Protein AF-A0A059G337-F1 (afdb_monomer)

Secondary structure (DSSP, 8-state):
-EEEEESSHHHHHHHHHHHHHTSGGG--SSEEEEES-SS---HHHHHHHHHHHHHHHHTTPPPHHHHHHHH--HHHHHHHHHHIIIIIHHHHHHHHHHH-S-TTTTHHHHHHH-EE-TTS-EE-HHHHHHHHHHH-TT-SS-EEE--S----TT-TTSB---SS-HHHHSS-SSSS---EEEEEEEEETTTTEEEEEEEES---IIIIIHHHHHHHHHHHHHHHHHTT-TTSPPTT---

pLDDT: mean 80.83, std 18.37, range [27.61, 98.12]

Foldseek 3Di:
DDEFEDAELLVSLVVLQVVLVPDDVSDDPDYHYYYNHHADADPVNVVSLVVLQVVLVVVVFDGLQQLLCLQPVVVLCVVPNPCSLQPVVLVVLVVVLVPDPDNLRSLNSCQQRWDADPVRDIGHLLVVLLVCCLVPVVDFFQFKAAADDDDDPVNPRRSYTASAHCVPQVPDPDDSGDQFHMWGWGQDPVQLAIDIDIGGPDDPSSRRSSSNSSSVNSSRLSSSVSSVRPDRDDPPDDD

Mean predicted aligned error: 8.04 Å

Solvent-accessible surface area (backbone atoms only — not comparable to full-atom values): 13490 Å² total; per-residue (Å²): 114,47,82,42,70,37,52,28,56,56,58,29,50,50,55,48,49,56,61,25,64,80,30,80,91,54,51,85,65,67,74,43,80,46,55,78,37,48,70,67,74,54,73,69,41,49,51,53,50,50,52,51,33,52,52,26,52,77,70,77,39,63,47,38,66,62,47,10,42,24,49,25,52,54,73,35,30,73,73,49,40,70,53,14,53,77,45,52,45,53,58,51,47,54,56,48,40,73,74,37,92,68,64,67,70,48,44,54,32,44,36,41,50,47,45,63,54,95,86,69,48,76,46,43,49,53,61,52,37,30,54,46,47,52,74,44,52,89,55,57,84,48,35,37,22,35,53,64,80,83,90,55,94,84,50,84,77,50,37,64,31,31,50,42,50,70,91,80,56,70,77,67,92,74,76,94,66,66,34,54,42,32,44,33,43,28,50,39,77,92,71,40,39,66,45,78,49,74,44,60,85,58,73,60,60,87,71,42,39,62,16,44,51,51,8,50,18,52,41,49,51,49,48,24,58,74,32,65,34,68,84,65,88,62,96,82,73,77,135

Radius of gyration: 17.97 Å; Cα contacts (8 Å, |Δi|>4): 348; chains: 1; bounding box: 50×47×45 Å

Organism: NCBI:txid1280953

Sequence (239 aa):
MKLIEGRTIPEVWVRAARYLQDRKGHEDYDLILHIANPVELSSEDSEVIDLVDGFLNTHGGGRIHTVAETIFPISDYVRNGRDGVFRIYPERMDRIHACRKDKRWGCYAMRMLRQTDLEGKTFNPLEKIIKKMSAARRYKACYELVPGRPFLDEVANTAEVATYDPATDRKPYYGNLPCLSLASFKYDNTKSQVRLNATYRSHYYMQRTLGNLIGLGRLLYFVAREAGADGLPHRGDPP

Structure (mmCIF, N/CA/C/O backbone):
data_AF-A0A059G337-F1
#
_entry.id   AF-A0A059G337-F1
#
loop_
_atom_site.group_PDB
_atom_site.id
_atom_site.type_symbol
_atom_site.label_atom_id
_atom_site.label_alt_id
_atom_site.label_comp_id
_atom_site.label_asym_id
_atom_site.label_entity_id
_atom_site.label_seq_id
_atom_site.pdbx_PDB_ins_code
_atom_site.Cartn_x
_atom_site.Cartn_y
_atom_site.Cartn_z
_atom_site.occupancy
_atom_site.B_iso_or_equiv
_atom_site.auth_seq_id
_atom_site.auth_comp_id
_atom_site.auth_asym_id
_atom_site.auth_atom_id
_atom_site.pdbx_PDB_model_num
ATOM 1 N N . MET A 1 1 ? 1.470 -1.515 21.974 1.00 84.88 1 MET A N 1
ATOM 2 C CA . MET A 1 1 ? 1.437 -2.256 20.697 1.00 84.88 1 MET A CA 1
ATOM 3 C C . MET A 1 1 ? 0.246 -3.203 20.682 1.00 84.88 1 MET A C 1
ATOM 5 O O . MET A 1 1 ? 0.208 -4.147 21.467 1.00 84.88 1 MET A O 1
ATOM 9 N N . LYS A 1 2 ? -0.746 -2.926 19.833 1.00 95.31 2 LYS A N 1
ATOM 10 C CA . LYS A 1 2 ? -1.965 -3.736 19.689 1.00 95.31 2 LYS A CA 1
ATOM 11 C C . LYS A 1 2 ? -1.953 -4.415 18.322 1.00 95.31 2 LYS A C 1
ATOM 13 O O . LYS A 1 2 ? -1.762 -3.747 17.313 1.00 95.31 2 LYS A O 1
ATOM 18 N N . LEU A 1 3 ? -2.187 -5.725 18.298 1.00 97.44 3 LEU A N 1
ATOM 19 C CA . LEU A 1 3 ? -2.420 -6.486 17.072 1.00 97.44 3 LEU A CA 1
ATOM 20 C C . LEU A 1 3 ? -3.928 -6.608 16.822 1.00 97.44 3 LEU A C 1
ATOM 22 O O . LEU A 1 3 ? -4.686 -6.962 17.732 1.00 97.44 3 LEU A O 1
ATOM 26 N N . ILE A 1 4 ? -4.354 -6.289 15.601 1.00 98.12 4 ILE A N 1
ATOM 27 C CA . ILE A 1 4 ? -5.724 -6.460 15.119 1.00 98.12 4 ILE A CA 1
ATOM 28 C C . ILE A 1 4 ? -5.666 -7.262 13.829 1.00 98.12 4 ILE A C 1
ATOM 30 O O . ILE A 1 4 ? -5.060 -6.845 12.844 1.00 98.12 4 ILE A O 1
ATOM 34 N N . GLU A 1 5 ? -6.294 -8.430 13.865 1.00 98.12 5 GLU A N 1
ATOM 35 C CA . GLU A 1 5 ? -6.243 -9.407 12.784 1.00 98.12 5 GLU A CA 1
ATOM 36 C C . GLU A 1 5 ? -7.632 -9.646 12.208 1.00 98.12 5 GLU A C 1
ATOM 38 O O . GLU A 1 5 ? -8.647 -9.483 12.895 1.00 98.12 5 GLU A O 1
ATOM 43 N N . GLY A 1 6 ? -7.673 -10.055 10.949 1.00 97.12 6 GLY A N 1
ATOM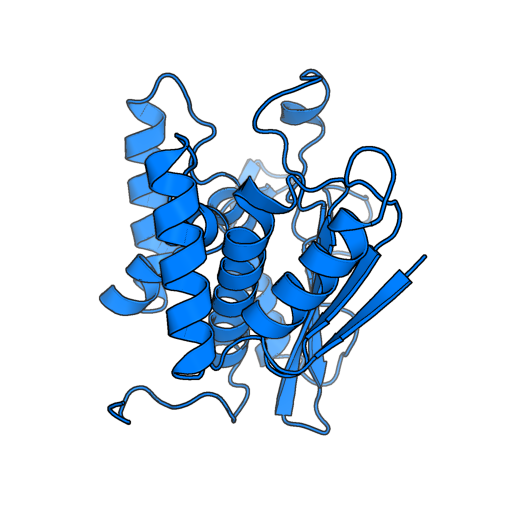 44 C CA . GLY A 1 6 ? -8.897 -10.395 10.239 1.00 97.12 6 GLY A CA 1
ATOM 45 C C . GLY A 1 6 ? -8.594 -10.877 8.830 1.00 97.12 6 GLY A C 1
ATOM 46 O O . GLY A 1 6 ? -7.436 -10.964 8.406 1.00 97.12 6 GLY A O 1
ATOM 47 N N . ARG A 1 7 ? -9.648 -11.227 8.103 1.00 96.62 7 ARG A N 1
ATOM 48 C CA . ARG A 1 7 ? -9.548 -11.736 6.744 1.00 96.62 7 ARG A CA 1
ATOM 49 C C . ARG A 1 7 ? -9.418 -10.594 5.750 1.00 96.62 7 ARG A C 1
ATOM 51 O O . ARG A 1 7 ? -8.452 -10.601 4.998 1.00 96.62 7 ARG A O 1
ATOM 58 N N . THR A 1 8 ? -10.332 -9.630 5.761 1.00 97.88 8 THR A N 1
ATOM 59 C CA . THR A 1 8 ? -10.434 -8.605 4.706 1.00 97.88 8 THR A CA 1
ATOM 60 C C . THR A 1 8 ? -10.012 -7.225 5.203 1.00 97.88 8 THR A C 1
ATOM 62 O O . THR A 1 8 ? -9.905 -6.972 6.409 1.00 97.88 8 THR A O 1
ATOM 65 N N . ILE A 1 9 ? -9.730 -6.309 4.269 1.00 98.06 9 ILE A N 1
ATOM 66 C CA . ILE A 1 9 ? -9.374 -4.926 4.616 1.00 98.06 9 ILE A CA 1
ATOM 67 C C . ILE A 1 9 ? -10.497 -4.248 5.421 1.00 98.06 9 ILE A C 1
ATOM 69 O O . ILE A 1 9 ? -10.177 -3.703 6.482 1.00 98.06 9 ILE A O 1
ATOM 73 N N . PRO A 1 10 ? -11.775 -4.257 4.984 1.00 98.06 10 PRO A N 1
ATOM 74 C CA . PRO A 1 10 ? -12.835 -3.582 5.730 1.00 98.06 10 PRO A CA 1
ATOM 75 C C . PRO A 1 10 ? -13.070 -4.201 7.108 1.00 98.06 10 PRO A C 1
ATOM 77 O O . PRO A 1 10 ? -13.191 -3.457 8.079 1.00 98.06 10 PRO A O 1
ATOM 80 N N . GLU A 1 11 ? -13.029 -5.531 7.239 1.00 97.62 11 GLU A N 1
ATOM 81 C CA . GLU A 1 11 ? -13.148 -6.217 8.533 1.00 97.62 11 GLU A CA 1
ATOM 82 C C . GLU A 1 11 ? -12.091 -5.731 9.536 1.00 97.62 11 GLU A C 1
ATOM 84 O O . GLU A 1 11 ? -12.417 -5.297 10.648 1.00 97.62 11 GLU A O 1
ATOM 89 N N . VAL A 1 12 ? -10.813 -5.786 9.147 1.00 98.12 12 VAL A N 1
ATOM 90 C CA . VAL A 1 12 ? -9.702 -5.353 10.005 1.00 98.12 12 VAL A CA 1
ATOM 91 C C . VAL A 1 12 ? -9.807 -3.864 10.300 1.00 98.12 12 VAL A C 1
ATOM 93 O O . VAL A 1 12 ? -9.619 -3.451 11.448 1.00 98.12 12 VAL A O 1
ATOM 96 N N . TRP A 1 13 ? -10.164 -3.060 9.296 1.00 97.94 13 TRP A N 1
ATOM 97 C CA . TRP A 1 13 ? -10.311 -1.623 9.464 1.00 97.94 13 TRP A CA 1
ATOM 98 C C . TRP A 1 13 ? -11.418 -1.272 10.467 1.00 97.94 13 TRP A C 1
ATOM 100 O O . TRP A 1 13 ? -11.175 -0.443 11.344 1.00 97.94 13 TRP A O 1
ATOM 110 N N . VAL A 1 14 ? -12.581 -1.936 10.404 1.00 97.81 14 VAL A N 1
ATOM 111 C CA . VAL A 1 14 ? -13.705 -1.748 11.341 1.00 97.81 14 VAL A CA 1
ATOM 112 C C . VAL A 1 14 ? -13.318 -2.174 12.755 1.00 97.81 14 VAL A C 1
ATOM 114 O O . VAL A 1 14 ? -13.605 -1.455 13.714 1.00 97.81 14 VAL A O 1
ATOM 117 N N . ARG A 1 15 ? -12.640 -3.317 12.916 1.00 97.94 15 ARG A N 1
ATOM 118 C CA . ARG A 1 15 ? -12.157 -3.775 14.233 1.00 97.94 15 ARG A CA 1
ATOM 119 C C . ARG A 1 15 ? -11.217 -2.759 14.869 1.00 97.94 15 ARG A C 1
ATOM 121 O O . ARG A 1 15 ? -11.337 -2.463 16.056 1.00 97.94 15 ARG A O 1
ATOM 128 N N . ALA A 1 16 ? -10.315 -2.200 14.075 1.00 97.38 16 ALA A N 1
ATOM 129 C CA . ALA A 1 16 ? -9.393 -1.172 14.525 1.00 97.38 16 ALA A CA 1
ATOM 130 C C . ALA A 1 16 ? -10.073 0.189 14.753 1.00 97.38 16 ALA A C 1
ATOM 132 O O . ALA A 1 16 ? -9.745 0.853 15.732 1.00 97.38 16 ALA A O 1
ATOM 133 N N . ALA A 1 17 ? -11.085 0.562 13.963 1.00 96.75 17 ALA A N 1
ATOM 134 C CA . ALA A 1 17 ? -11.903 1.749 14.226 1.00 96.75 17 ALA A CA 1
ATOM 135 C C . ALA A 1 17 ? -12.612 1.652 15.586 1.00 96.75 17 ALA A C 1
ATOM 137 O O . ALA A 1 17 ? -12.531 2.581 16.384 1.00 96.75 17 ALA A O 1
ATOM 138 N N . ARG A 1 18 ? -13.239 0.505 15.886 1.00 96.88 18 ARG A N 1
ATOM 139 C CA . ARG A 1 18 ? -13.877 0.243 17.189 1.00 96.88 18 ARG A CA 1
ATOM 140 C C . ARG A 1 18 ? -12.866 0.277 18.331 1.00 96.88 18 ARG A C 1
ATOM 142 O O . ARG A 1 18 ? -13.106 0.916 19.343 1.00 96.88 18 ARG A O 1
ATOM 149 N N . TYR A 1 19 ? -11.706 -0.352 18.144 1.00 97.00 19 TYR A N 1
ATOM 150 C CA . TYR A 1 19 ? -10.634 -0.314 19.136 1.00 97.00 19 TYR A CA 1
ATOM 151 C C . TYR A 1 19 ? -10.186 1.116 19.474 1.00 97.00 19 TYR A C 1
ATOM 153 O O . TYR A 1 19 ? -9.961 1.418 20.645 1.00 97.00 19 TYR A O 1
ATOM 161 N N . LEU A 1 20 ? -10.045 1.974 18.458 1.00 96.12 20 LEU A N 1
ATOM 162 C CA . LEU A 1 20 ? -9.651 3.374 18.620 1.00 96.12 20 LEU A CA 1
ATOM 163 C C . LEU A 1 20 ? -10.780 4.230 19.199 1.00 96.12 20 LEU A C 1
ATOM 165 O O . LEU A 1 20 ? -10.500 5.157 19.950 1.00 96.12 20 LEU A O 1
ATOM 169 N N . GLN A 1 21 ? -12.045 3.919 18.902 1.00 95.56 21 GLN A N 1
ATOM 170 C CA . GLN A 1 21 ? -13.204 4.638 19.439 1.00 95.56 21 GLN A CA 1
ATOM 171 C C . GLN A 1 21 ? -13.179 4.705 20.973 1.00 95.56 21 GLN A C 1
ATOM 173 O O . GLN A 1 21 ? -13.469 5.760 21.532 1.00 95.56 21 GLN A O 1
ATOM 178 N N . ASP A 1 22 ? -12.745 3.624 21.624 1.00 94.25 22 ASP A N 1
ATOM 179 C CA . ASP A 1 22 ? -12.671 3.505 23.085 1.00 94.25 22 ASP A CA 1
ATOM 180 C C . ASP A 1 22 ? -11.417 4.160 23.702 1.00 94.25 22 ASP A C 1
ATOM 182 O O . ASP A 1 22 ? -11.221 4.126 24.921 1.00 94.25 22 ASP A O 1
ATOM 186 N N . ARG A 1 23 ? -10.524 4.739 22.886 1.00 94.94 23 ARG A N 1
ATOM 187 C CA . ARG A 1 23 ? -9.293 5.397 23.349 1.00 94.94 23 ARG A CA 1
ATOM 188 C C . ARG A 1 23 ? -9.502 6.893 23.512 1.00 94.94 23 ARG A C 1
ATOM 190 O O . ARG A 1 23 ? -10.211 7.543 22.743 1.00 94.94 23 ARG A O 1
ATOM 197 N N . LYS A 1 24 ? -8.816 7.470 24.501 1.00 94.00 24 LYS A N 1
ATOM 198 C CA . LYS A 1 24 ? -8.769 8.923 24.684 1.00 94.00 24 LYS A CA 1
ATOM 199 C C . LYS A 1 24 ? -8.232 9.569 23.403 1.00 94.00 24 LYS A C 1
ATOM 201 O O . LYS A 1 24 ? -7.174 9.183 22.928 1.00 94.00 24 LYS A O 1
ATOM 206 N N . GLY A 1 25 ? -8.970 10.534 22.856 1.00 92.19 25 GLY A N 1
ATOM 207 C CA . GLY A 1 25 ? -8.584 11.224 21.619 1.00 92.19 25 GLY A CA 1
ATOM 208 C C . GLY A 1 25 ? -8.743 10.396 20.339 1.00 92.19 25 GLY A C 1
ATOM 209 O O . GLY A 1 25 ? -8.379 10.879 19.273 1.00 92.19 25 GLY A O 1
ATOM 210 N N . HIS A 1 26 ? -9.308 9.187 20.422 1.00 94.06 26 HIS A N 1
ATOM 211 C CA . HIS A 1 26 ? -9.443 8.252 19.302 1.00 94.06 26 HIS A CA 1
ATOM 212 C C . HIS A 1 26 ? -8.110 7.872 18.635 1.00 94.06 26 HIS A C 1
ATOM 214 O O . HIS A 1 26 ? -8.051 7.615 17.430 1.00 94.06 26 HIS A O 1
ATOM 220 N N . GLU A 1 27 ? -7.037 7.838 19.426 1.00 93.94 27 GLU A N 1
ATOM 221 C CA . GLU A 1 27 ? -5.675 7.578 18.970 1.00 93.94 27 GLU A CA 1
ATOM 222 C C . GLU A 1 27 ? -4.985 6.493 19.802 1.00 93.94 27 GLU A C 1
ATOM 224 O O . GLU A 1 27 ? -5.323 6.246 20.962 1.00 93.94 27 GLU A O 1
ATOM 229 N N . ASP A 1 28 ? -4.016 5.829 19.176 1.00 94.75 28 ASP A N 1
ATOM 230 C CA . ASP A 1 28 ? -3.089 4.904 19.818 1.00 94.75 28 ASP A CA 1
ATOM 231 C C . ASP A 1 28 ? -1.797 4.817 18.988 1.00 94.75 28 ASP A C 1
ATOM 233 O O . ASP A 1 28 ? -1.765 5.212 17.817 1.00 94.75 28 ASP A O 1
ATOM 237 N N . TYR A 1 29 ? -0.740 4.279 19.588 1.00 92.88 29 TYR A N 1
ATOM 238 C CA . TYR A 1 29 ? 0.580 4.130 18.985 1.00 92.88 29 TYR A CA 1
ATOM 239 C C . TYR A 1 29 ? 0.899 2.657 18.707 1.00 92.88 29 TYR A C 1
ATOM 241 O O . TYR A 1 29 ? 0.442 1.747 19.405 1.00 92.88 29 TYR A O 1
ATOM 249 N N . ASP A 1 30 ? 1.709 2.418 17.674 1.00 91.38 30 ASP A N 1
ATOM 250 C CA . ASP A 1 30 ? 2.199 1.085 17.301 1.00 91.38 30 ASP A CA 1
ATOM 251 C C . ASP A 1 30 ? 1.067 0.061 17.089 1.00 91.38 30 ASP A C 1
ATOM 253 O O . ASP A 1 30 ? 1.074 -1.054 17.628 1.00 91.38 30 ASP A O 1
ATOM 257 N N . LEU A 1 31 ? 0.048 0.462 16.323 1.00 94.88 31 LEU A N 1
ATOM 258 C CA . LEU A 1 31 ? -1.049 -0.410 15.913 1.00 94.88 31 LEU A CA 1
ATOM 259 C C . LEU A 1 31 ? -0.602 -1.301 14.747 1.00 94.88 31 LEU A C 1
ATOM 261 O O . LEU A 1 31 ? -0.202 -0.803 13.696 1.00 94.88 31 LEU A O 1
ATOM 265 N N . ILE A 1 32 ? -0.708 -2.619 14.917 1.00 96.88 32 ILE A N 1
ATOM 266 C CA . ILE A 1 32 ? -0.387 -3.607 13.885 1.00 96.88 32 ILE A CA 1
ATOM 267 C C . ILE A 1 32 ? -1.688 -4.163 13.318 1.00 96.88 32 ILE A C 1
ATOM 269 O O . ILE A 1 32 ? -2.506 -4.724 14.049 1.00 96.88 32 ILE A O 1
ATOM 273 N N . LEU A 1 33 ? -1.853 -4.034 12.002 1.00 97.88 33 LEU A N 1
ATOM 274 C CA . LEU A 1 33 ? -2.968 -4.607 11.256 1.00 97.88 33 LEU A CA 1
ATOM 275 C C . LEU A 1 33 ? -2.474 -5.821 10.468 1.00 97.88 33 LEU A 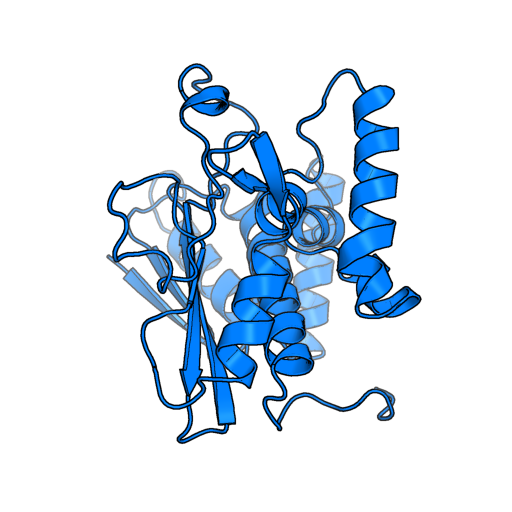C 1
ATOM 277 O O . LEU A 1 33 ? -1.576 -5.696 9.637 1.00 97.88 33 LEU A O 1
ATOM 281 N N . HIS A 1 34 ? -3.070 -6.984 10.712 1.00 97.94 34 HIS A N 1
ATOM 282 C CA . HIS A 1 34 ? -2.786 -8.201 9.958 1.00 97.94 34 HIS A CA 1
ATOM 283 C C . HIS A 1 34 ? -4.025 -8.611 9.158 1.00 97.94 34 HIS A C 1
ATOM 285 O O . HIS A 1 34 ? -5.066 -8.941 9.722 1.00 97.94 34 HIS A O 1
ATOM 291 N N . ILE A 1 35 ? -3.908 -8.556 7.832 1.00 98.00 35 ILE A N 1
ATOM 292 C CA . ILE A 1 35 ? -5.002 -8.830 6.896 1.00 98.00 35 ILE A CA 1
ATOM 293 C C . ILE A 1 35 ? -4.627 -10.068 6.088 1.00 98.00 35 ILE A C 1
ATOM 295 O O . ILE A 1 35 ? -3.661 -10.039 5.323 1.00 98.00 35 ILE A O 1
ATOM 299 N N . ALA A 1 36 ? -5.374 -11.157 6.261 1.00 95.94 36 ALA A N 1
ATOM 300 C CA . ALA A 1 36 ? -5.042 -12.434 5.631 1.00 95.94 36 ALA A CA 1
ATOM 301 C C . ALA A 1 36 ? -5.307 -12.449 4.115 1.00 95.94 36 ALA A C 1
ATOM 303 O O . ALA A 1 36 ? -4.585 -13.110 3.371 1.00 95.94 36 ALA A O 1
ATOM 304 N N . ASN A 1 37 ? -6.329 -11.721 3.662 1.00 94.62 37 ASN A N 1
ATOM 305 C CA . ASN A 1 37 ? -6.765 -11.624 2.276 1.00 94.62 37 ASN A CA 1
ATOM 306 C C . ASN A 1 37 ? -7.084 -10.159 1.919 1.00 94.62 37 ASN A C 1
ATOM 308 O O . ASN A 1 37 ? -8.227 -9.715 2.005 1.00 94.62 37 ASN A O 1
ATOM 312 N N . PRO A 1 38 ? -6.058 -9.371 1.561 1.00 93.56 38 PRO A N 1
ATOM 313 C CA . PRO A 1 38 ? -6.196 -7.935 1.336 1.00 93.56 38 PRO A CA 1
ATOM 314 C C . PRO A 1 38 ? -6.671 -7.566 -0.081 1.00 93.56 38 PRO A C 1
ATOM 316 O O . PRO A 1 38 ? -6.597 -6.396 -0.452 1.00 93.56 38 PRO A O 1
ATOM 319 N N . VAL A 1 39 ? -7.077 -8.536 -0.904 1.00 92.62 39 VAL A N 1
ATOM 320 C CA . VAL A 1 39 ? -7.439 -8.308 -2.315 1.00 92.62 39 VAL A CA 1
ATOM 321 C C . VAL A 1 39 ? -8.908 -8.615 -2.572 1.00 92.62 39 VAL A C 1
ATOM 323 O O . VAL A 1 39 ? -9.571 -7.841 -3.258 1.00 92.62 39 VAL A O 1
ATOM 326 N N . GLU A 1 40 ? -9.408 -9.729 -2.043 1.00 89.69 40 GLU A N 1
ATOM 327 C CA . GLU A 1 40 ? -10.814 -10.102 -2.191 1.00 89.69 40 GLU A CA 1
ATOM 328 C C . GLU A 1 40 ? -11.704 -9.236 -1.293 1.00 89.69 40 GLU A C 1
ATOM 330 O O . GLU A 1 40 ? -11.324 -8.880 -0.175 1.00 89.69 40 GLU A O 1
ATOM 335 N N . LEU A 1 41 ? -12.895 -8.915 -1.797 1.00 89.81 41 LEU A N 1
ATOM 336 C CA . LEU A 1 41 ? -13.933 -8.176 -1.085 1.00 89.81 41 LEU A CA 1
ATOM 337 C C . LEU A 1 41 ? -15.243 -8.953 -1.203 1.00 89.81 41 LEU A C 1
ATOM 339 O O . LEU A 1 41 ? -15.618 -9.352 -2.307 1.00 89.81 41 LEU A O 1
ATOM 343 N N . SER A 1 42 ? -15.927 -9.164 -0.082 1.00 92.38 42 SER A N 1
ATOM 344 C CA . SER A 1 42 ? -17.286 -9.709 -0.074 1.00 92.38 42 SER A CA 1
ATOM 345 C C . SER A 1 42 ? -18.354 -8.638 -0.358 1.00 92.38 42 SER A C 1
ATOM 347 O O . SER A 1 42 ? -18.064 -7.442 -0.496 1.00 92.38 42 SER A O 1
ATOM 349 N N . SER A 1 43 ? -19.618 -9.061 -0.429 1.00 93.12 43 SER A N 1
ATOM 350 C CA . SER A 1 43 ? -20.777 -8.159 -0.443 1.00 93.12 43 SER A CA 1
ATOM 351 C C . SER A 1 43 ? -20.798 -7.258 0.792 1.00 93.12 43 SER A C 1
ATOM 353 O O . SER A 1 43 ? -20.929 -6.044 0.669 1.00 93.12 43 SER A O 1
ATOM 355 N N . GLU A 1 44 ? -20.567 -7.831 1.973 1.00 94.00 44 GLU A N 1
ATOM 356 C CA . GLU A 1 44 ? -20.553 -7.103 3.246 1.00 94.00 44 GLU A CA 1
ATOM 357 C C . GLU A 1 44 ? -19.390 -6.103 3.304 1.00 94.00 44 GLU A C 1
ATOM 359 O O . GLU A 1 44 ? -19.539 -4.986 3.799 1.00 94.00 44 GLU A O 1
ATOM 364 N N . ASP A 1 45 ? -18.226 -6.470 2.762 1.00 96.12 45 ASP A N 1
ATOM 365 C CA . ASP A 1 45 ? -17.090 -5.554 2.631 1.00 96.12 45 ASP A CA 1
ATOM 366 C C . ASP A 1 45 ? -17.434 -4.345 1.753 1.00 96.12 45 ASP A C 1
ATOM 368 O O . ASP A 1 45 ? -17.039 -3.217 2.061 1.00 96.12 45 ASP A O 1
ATOM 372 N N . SER A 1 46 ? -18.171 -4.580 0.667 1.00 95.56 46 SER A N 1
ATOM 373 C CA . SER A 1 46 ? -18.600 -3.533 -0.262 1.00 95.56 46 SER A CA 1
ATOM 374 C C . SER A 1 46 ? -19.578 -2.571 0.412 1.00 95.56 46 SER A C 1
ATOM 376 O O . SER A 1 46 ? -19.391 -1.360 0.328 1.00 95.56 46 SER A O 1
ATOM 378 N N . GLU A 1 47 ? -20.532 -3.090 1.189 1.00 96.88 47 GLU A N 1
ATOM 379 C CA . GLU A 1 47 ? -21.450 -2.275 1.994 1.00 96.88 47 GLU A CA 1
ATOM 380 C C . GLU A 1 47 ? -20.710 -1.400 3.017 1.00 96.88 47 GLU A C 1
ATOM 382 O O . GLU A 1 47 ? -21.023 -0.217 3.174 1.00 96.88 47 GLU A O 1
ATOM 387 N N . VAL A 1 48 ? -19.690 -1.945 3.692 1.00 97.00 48 VAL A N 1
ATOM 388 C CA . VAL A 1 48 ? -18.854 -1.169 4.622 1.00 97.00 48 VAL A CA 1
ATOM 389 C C . VAL A 1 48 ? -18.114 -0.052 3.888 1.00 97.00 48 VAL A C 1
ATOM 391 O O . VAL A 1 48 ? -18.058 1.077 4.381 1.00 97.00 48 VAL A O 1
ATOM 394 N N . ILE A 1 49 ? -17.540 -0.345 2.720 1.00 96.88 49 ILE A N 1
ATOM 395 C CA . ILE A 1 49 ? -16.830 0.650 1.910 1.00 96.88 49 ILE A CA 1
ATOM 396 C C . ILE A 1 49 ? -17.783 1.769 1.487 1.00 96.88 49 ILE A C 1
ATOM 398 O O . ILE A 1 49 ? -17.441 2.937 1.669 1.00 96.88 49 ILE A O 1
ATOM 402 N N . ASP A 1 50 ? -18.972 1.436 0.990 1.00 97.00 50 ASP A N 1
ATOM 403 C CA . ASP A 1 50 ? -19.962 2.415 0.535 1.00 97.00 50 ASP A CA 1
ATOM 404 C C . ASP A 1 50 ? -20.480 3.284 1.685 1.00 97.00 50 ASP A C 1
ATOM 406 O O . ASP A 1 50 ? -20.587 4.507 1.545 1.00 97.00 50 ASP A O 1
ATOM 410 N N . LEU A 1 51 ? -20.725 2.685 2.855 1.00 97.25 51 LEU A N 1
ATOM 411 C CA . LEU A 1 51 ? -21.117 3.413 4.061 1.00 97.25 51 LEU A CA 1
ATOM 412 C C . LEU A 1 51 ? -20.049 4.439 4.464 1.00 97.25 51 LEU A C 1
ATOM 414 O O . LEU A 1 51 ? -20.362 5.604 4.727 1.00 97.25 51 LEU A O 1
ATOM 418 N N . VAL A 1 52 ? -18.781 4.020 4.507 1.00 96.69 52 VAL A N 1
ATOM 419 C CA . VAL A 1 52 ? -17.673 4.902 4.896 1.00 96.69 52 VAL A CA 1
ATOM 420 C C . VAL A 1 52 ? -17.416 5.961 3.822 1.00 96.69 52 VAL A C 1
ATOM 422 O O . VAL A 1 52 ? -17.192 7.120 4.167 1.00 96.69 52 VAL A O 1
ATOM 425 N N . ASP A 1 53 ? -17.486 5.619 2.534 1.00 96.44 53 ASP A N 1
ATOM 426 C CA . ASP A 1 53 ? -17.328 6.582 1.437 1.00 96.44 53 ASP A CA 1
ATOM 427 C C . ASP A 1 53 ? -18.435 7.644 1.458 1.00 96.44 53 ASP A C 1
ATOM 429 O O . ASP A 1 53 ? -18.154 8.840 1.339 1.00 96.44 53 ASP A O 1
ATOM 433 N N . GLY A 1 54 ? -19.683 7.223 1.693 1.00 96.38 54 GLY A N 1
ATOM 434 C CA . GLY A 1 54 ? -20.829 8.108 1.877 1.00 96.38 54 GLY A CA 1
ATOM 435 C C . GLY A 1 54 ? -20.647 9.048 3.070 1.00 96.38 54 GLY A C 1
ATOM 436 O O . GLY A 1 54 ? -20.828 10.260 2.928 1.00 96.38 54 GLY A O 1
ATOM 437 N N . PHE A 1 55 ? -20.219 8.516 4.219 1.00 96.00 55 PHE A N 1
ATOM 438 C CA . PHE A 1 55 ? -19.896 9.310 5.406 1.00 96.00 55 PHE A CA 1
ATOM 439 C C . PHE A 1 55 ? -18.787 10.334 5.132 1.00 96.00 55 PHE A C 1
ATOM 441 O O . PHE A 1 55 ? -18.935 11.512 5.454 1.00 96.00 55 PHE A O 1
ATOM 448 N N . LEU A 1 56 ? -17.684 9.925 4.500 1.00 94.88 56 LEU A N 1
ATOM 449 C CA . LEU A 1 56 ? -16.591 10.839 4.173 1.00 94.88 56 LEU A CA 1
ATOM 450 C C . LEU A 1 56 ? -17.063 11.939 3.222 1.00 94.88 56 LEU A C 1
ATOM 452 O O . LEU A 1 56 ? -16.768 13.108 3.454 1.00 94.88 56 LEU A O 1
ATOM 456 N N . ASN A 1 57 ? -17.843 11.592 2.198 1.00 92.44 57 ASN A N 1
ATOM 457 C CA . ASN A 1 57 ? -18.348 12.554 1.228 1.00 92.44 57 ASN A CA 1
ATOM 458 C C . ASN A 1 57 ? -19.262 13.617 1.864 1.00 92.44 57 ASN A C 1
ATOM 460 O O . ASN A 1 57 ? -19.163 14.789 1.507 1.00 92.44 57 ASN A O 1
ATOM 464 N N . THR A 1 58 ? -20.120 13.244 2.819 1.00 94.44 58 THR A N 1
ATOM 465 C CA . THR A 1 58 ? -20.999 14.204 3.516 1.00 94.44 58 THR A CA 1
ATOM 466 C C . THR A 1 58 ? -20.255 15.098 4.511 1.00 94.44 58 THR A C 1
ATOM 468 O O . THR A 1 58 ? -20.729 16.190 4.810 1.00 94.44 58 THR A O 1
ATOM 471 N N . HIS A 1 59 ? -19.067 14.690 4.966 1.00 92.62 59 HIS A N 1
ATOM 472 C CA . HIS A 1 59 ? -18.254 15.423 5.945 1.00 92.62 59 HIS A CA 1
ATOM 473 C C . HIS A 1 59 ? -17.016 16.102 5.325 1.00 92.62 59 HIS A C 1
ATOM 475 O O . HIS A 1 59 ? -16.064 16.435 6.032 1.00 92.62 59 HIS A O 1
ATOM 481 N N . GLY A 1 60 ? -16.996 16.302 4.000 1.00 87.44 60 GLY A N 1
ATOM 482 C CA . GLY A 1 60 ? -15.899 16.984 3.294 1.00 87.44 60 GLY A CA 1
ATOM 483 C C . GLY A 1 60 ? -14.600 16.172 3.185 1.00 87.44 60 GLY A C 1
ATOM 484 O O . GLY A 1 60 ? -13.548 16.713 2.839 1.00 87.44 60 GLY A O 1
ATOM 485 N N . GLY A 1 61 ? -14.655 14.875 3.482 1.00 85.69 61 GLY A N 1
ATOM 486 C CA . GLY A 1 61 ? -13.581 13.917 3.263 1.00 85.69 61 GLY A CA 1
ATOM 487 C C . GLY A 1 61 ? -13.410 13.549 1.786 1.00 85.69 61 GLY A C 1
ATOM 488 O O . GLY A 1 61 ? -14.293 13.733 0.950 1.00 85.69 61 GLY A O 1
ATOM 489 N N . GLY A 1 62 ? -12.236 13.010 1.451 1.00 86.12 62 GLY A N 1
ATOM 490 C CA . GLY A 1 62 ? -11.972 12.481 0.115 1.00 86.12 62 GLY A CA 1
ATOM 491 C C . GLY A 1 62 ? -12.602 11.103 -0.080 1.00 86.12 62 GLY A C 1
ATOM 492 O O . GLY A 1 62 ? -12.621 10.299 0.848 1.00 86.12 62 GLY A O 1
ATOM 493 N N . ARG A 1 63 ? -13.043 10.814 -1.309 1.00 93.00 63 ARG A N 1
ATOM 494 C CA . ARG A 1 63 ? -13.522 9.480 -1.700 1.00 93.00 63 ARG A CA 1
ATOM 495 C C . ARG A 1 63 ? -12.450 8.420 -1.443 1.00 93.00 63 ARG A C 1
ATOM 497 O O . ARG A 1 63 ? -11.280 8.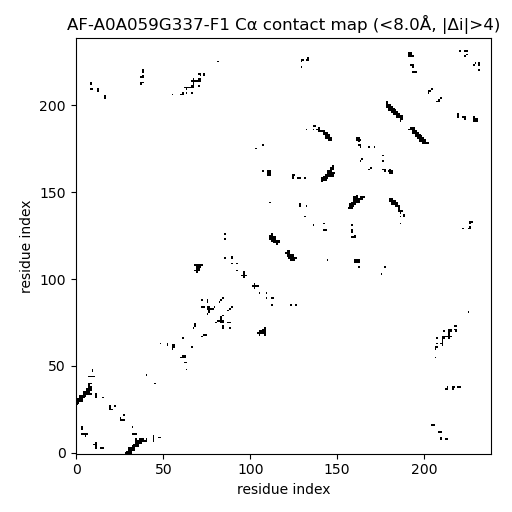631 -1.784 1.00 93.00 63 ARG A O 1
ATOM 504 N N . ILE A 1 64 ? -12.851 7.263 -0.924 1.00 95.50 64 ILE A N 1
ATOM 505 C CA . ILE A 1 64 ? -11.986 6.107 -0.656 1.00 95.50 64 ILE A CA 1
ATOM 506 C C . ILE A 1 64 ? -11.229 5.717 -1.923 1.00 95.50 64 ILE A C 1
ATOM 508 O O . ILE A 1 64 ? -10.010 5.537 -1.890 1.00 95.50 64 ILE A O 1
ATOM 512 N N . HIS A 1 65 ? -11.934 5.658 -3.058 1.00 94.44 65 HIS A N 1
ATOM 513 C CA . HIS A 1 65 ? -11.329 5.349 -4.350 1.00 94.44 65 HIS A CA 1
ATOM 514 C C . HIS A 1 65 ? -10.220 6.346 -4.719 1.00 94.44 65 HIS A C 1
ATOM 516 O O . HIS A 1 65 ? -9.135 5.928 -5.115 1.00 94.44 65 HIS A O 1
ATOM 522 N N . THR A 1 66 ? -10.449 7.649 -4.526 1.00 91.38 66 THR A N 1
ATOM 523 C CA . THR A 1 66 ? -9.453 8.692 -4.809 1.00 91.38 66 THR A CA 1
ATOM 524 C C . THR A 1 66 ? -8.211 8.538 -3.938 1.00 91.38 66 THR A C 1
ATOM 526 O O . THR A 1 66 ? -7.101 8.703 -4.434 1.00 91.38 66 THR A O 1
ATOM 529 N N . VAL A 1 67 ? -8.373 8.207 -2.652 1.00 91.25 67 VAL A N 1
ATOM 530 C CA . VAL A 1 67 ? -7.238 7.946 -1.752 1.00 91.25 67 VAL A CA 1
ATOM 531 C C . VAL A 1 67 ? -6.465 6.707 -2.211 1.00 91.25 67 VAL A C 1
ATOM 533 O O . VAL A 1 67 ? -5.241 6.767 -2.328 1.00 91.25 67 VAL A O 1
ATOM 536 N N . ALA A 1 68 ? -7.162 5.621 -2.545 1.00 94.44 68 ALA A N 1
ATOM 537 C CA . ALA A 1 68 ? -6.548 4.387 -3.029 1.00 94.44 68 ALA A CA 1
ATOM 538 C C . ALA A 1 68 ? -5.757 4.586 -4.338 1.00 94.44 68 ALA A C 1
ATOM 540 O O . ALA A 1 68 ? -4.645 4.074 -4.457 1.00 94.44 68 ALA A O 1
ATOM 541 N N . GLU A 1 69 ? -6.278 5.382 -5.280 1.00 92.38 69 GLU A N 1
ATOM 542 C CA . GLU A 1 69 ? -5.593 5.758 -6.532 1.00 92.38 69 GLU A CA 1
ATOM 543 C C . GLU A 1 69 ? -4.295 6.545 -6.290 1.00 92.38 69 GLU A C 1
ATOM 545 O O . GLU A 1 69 ? -3.392 6.514 -7.124 1.00 92.38 69 GLU A O 1
ATOM 550 N N . THR A 1 70 ? -4.146 7.219 -5.139 1.00 87.25 70 THR A N 1
ATOM 551 C CA . THR A 1 70 ? -2.864 7.866 -4.810 1.00 87.25 70 THR A CA 1
ATOM 552 C C . THR A 1 70 ? -1.758 6.863 -4.497 1.00 87.25 70 THR A C 1
ATOM 554 O O . THR A 1 70 ? -0.600 7.166 -4.784 1.00 87.25 70 THR A O 1
ATOM 557 N N . ILE A 1 71 ? -2.104 5.701 -3.922 1.00 90.25 71 ILE A N 1
ATOM 558 C CA . ILE A 1 71 ? -1.172 4.608 -3.618 1.00 90.25 71 ILE A CA 1
ATOM 559 C C . ILE A 1 71 ? -0.874 3.821 -4.889 1.00 90.25 71 ILE A C 1
ATOM 561 O O . ILE A 1 71 ? 0.290 3.672 -5.251 1.00 90.25 71 ILE A O 1
ATOM 565 N N . PHE A 1 72 ? -1.912 3.342 -5.578 1.00 93.69 72 PHE A N 1
ATOM 566 C CA . PHE A 1 72 ? -1.744 2.560 -6.795 1.00 93.69 72 PHE A CA 1
ATOM 567 C C . PHE A 1 72 ? -2.822 2.879 -7.838 1.00 93.69 72 PHE A C 1
ATOM 569 O O . PHE A 1 72 ? -4.013 2.777 -7.521 1.00 93.69 72 PHE A O 1
ATOM 576 N N . PRO A 1 73 ? -2.427 3.200 -9.088 1.00 94.81 73 PRO A N 1
ATOM 577 C CA . PRO A 1 73 ? -3.347 3.635 -10.130 1.00 94.81 73 PRO A CA 1
ATOM 578 C C . PRO A 1 73 ? -4.051 2.449 -10.800 1.00 94.81 73 PRO A C 1
ATOM 580 O O . PRO A 1 73 ? -3.802 2.111 -11.963 1.00 94.81 73 PRO A O 1
ATOM 583 N N . ILE A 1 74 ? -4.924 1.769 -10.051 1.00 95.62 74 ILE A N 1
ATOM 584 C CA . ILE A 1 74 ? -5.604 0.561 -10.537 1.00 95.62 74 ILE A CA 1
ATOM 585 C C . ILE A 1 74 ? -6.454 0.855 -11.774 1.00 95.62 74 ILE A C 1
ATOM 587 O O . ILE A 1 74 ? -6.538 0.020 -12.669 1.00 95.62 74 ILE A O 1
ATOM 591 N N . SER A 1 75 ? -7.027 2.054 -11.873 1.00 95.44 75 SER A N 1
ATOM 592 C CA . SER A 1 75 ? -7.817 2.475 -13.028 1.00 95.44 75 SER A CA 1
ATOM 593 C C . SER A 1 75 ? -7.020 2.470 -14.336 1.00 95.44 75 SER A C 1
ATOM 595 O O . SER A 1 75 ? -7.556 2.142 -15.397 1.00 95.44 75 SER A O 1
ATOM 597 N N . ASP A 1 76 ? -5.735 2.822 -14.283 1.00 96.38 76 ASP A N 1
ATOM 598 C CA . ASP A 1 76 ? -4.847 2.763 -15.444 1.00 96.38 76 ASP A CA 1
ATOM 599 C C . ASP A 1 76 ? -4.453 1.328 -15.774 1.00 96.38 76 ASP A C 1
ATOM 601 O O . ASP A 1 76 ? -4.447 0.951 -16.949 1.00 96.38 76 ASP A O 1
ATOM 605 N N . TYR A 1 77 ? -4.206 0.513 -14.746 1.00 96.62 77 TYR A N 1
ATOM 606 C CA . TYR A 1 77 ? -3.926 -0.910 -14.916 1.00 96.62 77 TYR A CA 1
ATOM 607 C C . TYR A 1 77 ? -5.105 -1.666 -15.541 1.00 96.62 77 TYR A C 1
ATOM 609 O O . TYR A 1 77 ? -4.936 -2.459 -16.465 1.00 96.62 77 TYR A O 1
ATOM 617 N N . VAL A 1 78 ? -6.330 -1.405 -15.083 1.00 95.38 78 VAL A N 1
ATOM 618 C CA . VAL A 1 78 ? -7.537 -2.036 -15.629 1.00 95.38 78 VAL A CA 1
ATOM 619 C C . VAL A 1 78 ? -7.733 -1.654 -17.095 1.00 95.38 78 VAL A C 1
ATOM 621 O O . VAL A 1 78 ? -8.044 -2.516 -17.914 1.00 95.38 78 VAL A O 1
ATOM 624 N N . ARG A 1 79 ? -7.481 -0.400 -17.474 1.00 95.94 79 ARG A N 1
ATOM 625 C CA . ARG A 1 79 ? -7.664 0.030 -18.866 1.00 95.94 79 ARG A CA 1
ATOM 626 C C . ARG A 1 79 ? -6.577 -0.473 -19.810 1.00 95.94 79 ARG A C 1
ATOM 628 O O . ARG A 1 79 ? -6.895 -0.928 -20.899 1.00 95.94 79 ARG A O 1
ATOM 635 N N . ASN A 1 80 ? -5.313 -0.403 -19.400 1.00 96.31 80 ASN A N 1
ATOM 636 C CA . ASN A 1 80 ? -4.180 -0.551 -20.321 1.00 96.31 80 ASN A CA 1
ATOM 637 C C . ASN A 1 80 ? -3.130 -1.573 -19.851 1.00 96.31 80 ASN A C 1
ATOM 639 O O . ASN A 1 80 ? -2.021 -1.614 -20.379 1.00 96.31 80 ASN A O 1
ATOM 643 N N . GLY A 1 81 ? -3.440 -2.375 -18.830 1.00 95.75 81 GLY A N 1
ATOM 644 C CA . GLY A 1 81 ? -2.506 -3.337 -18.253 1.00 95.75 81 GLY A CA 1
ATOM 645 C C . GLY A 1 81 ? -1.246 -2.665 -17.707 1.00 95.75 81 GLY A C 1
ATOM 646 O O . GLY A 1 81 ? -1.280 -1.532 -17.215 1.00 95.75 81 GLY A O 1
ATOM 647 N N . ARG A 1 82 ? -0.115 -3.369 -17.807 1.00 94.69 82 ARG A N 1
ATOM 648 C CA . ARG A 1 82 ? 1.197 -2.896 -17.339 1.00 94.69 82 ARG A CA 1
ATOM 649 C C . ARG A 1 82 ? 1.577 -1.530 -17.928 1.00 94.69 82 ARG A C 1
ATOM 651 O O . ARG A 1 82 ? 2.071 -0.677 -17.192 1.00 94.69 82 ARG A O 1
ATOM 658 N N . ASP A 1 83 ? 1.281 -1.289 -19.204 1.00 95.81 83 ASP A N 1
ATOM 659 C CA . ASP A 1 83 ? 1.568 -0.014 -19.880 1.00 95.81 83 ASP A CA 1
ATOM 660 C C . ASP A 1 83 ? 0.777 1.156 -19.291 1.00 95.81 83 ASP A C 1
ATOM 662 O O . ASP A 1 83 ? 1.282 2.281 -19.212 1.00 95.81 83 ASP A O 1
ATOM 666 N N . GLY A 1 84 ? -0.436 0.879 -18.807 1.00 96.38 84 GLY A N 1
ATOM 667 C CA . GLY A 1 84 ? -1.239 1.823 -18.037 1.00 96.38 84 GLY A CA 1
ATOM 668 C C . GLY A 1 84 ? -0.484 2.391 -16.846 1.00 96.38 84 GLY A C 1
ATOM 669 O O . GLY A 1 84 ? -0.455 3.601 -16.638 1.00 96.38 84 GLY A O 1
ATOM 670 N N . VAL A 1 85 ? 0.181 1.515 -16.101 1.00 95.38 85 VAL A N 1
ATOM 671 C CA . VAL A 1 85 ? 0.876 1.864 -14.860 1.00 95.38 85 VAL A CA 1
ATOM 672 C C . VAL A 1 85 ? 2.264 2.429 -15.137 1.00 95.38 85 VAL A C 1
ATOM 674 O O . VAL A 1 85 ? 2.658 3.424 -14.540 1.00 95.38 85 VAL A O 1
ATOM 677 N N . PHE A 1 86 ? 3.035 1.806 -16.028 1.00 94.31 86 PHE A N 1
ATOM 678 C CA . PHE A 1 86 ? 4.451 2.140 -16.191 1.00 94.31 86 PHE A CA 1
ATOM 679 C C . PHE A 1 86 ? 4.713 3.296 -17.145 1.00 94.31 86 PHE A C 1
ATOM 681 O O . PHE A 1 86 ? 5.773 3.917 -17.037 1.00 94.31 86 PHE A O 1
ATOM 688 N N . ARG A 1 87 ? 3.769 3.614 -18.036 1.00 94.06 87 ARG A N 1
ATOM 689 C CA . ARG A 1 87 ? 3.933 4.663 -19.044 1.00 94.06 87 ARG A CA 1
ATOM 690 C C . ARG A 1 87 ? 2.815 5.701 -18.996 1.00 94.06 87 ARG A C 1
ATOM 692 O O . ARG A 1 87 ? 3.092 6.869 -18.745 1.00 94.06 87 ARG A O 1
ATOM 699 N N . ILE A 1 88 ? 1.563 5.276 -19.169 1.00 95.38 88 ILE A N 1
ATOM 700 C CA . ILE A 1 88 ? 0.424 6.192 -19.350 1.00 95.38 88 ILE A CA 1
ATOM 701 C C . ILE A 1 88 ? 0.150 7.015 -18.086 1.00 95.38 88 ILE A C 1
ATOM 703 O O . ILE A 1 88 ? -0.020 8.233 -18.176 1.00 95.38 88 ILE A O 1
ATOM 707 N N . TYR A 1 89 ? 0.127 6.376 -16.912 1.00 93.12 89 TYR A N 1
ATOM 708 C CA . TYR A 1 89 ? -0.079 7.067 -15.641 1.00 93.12 89 TYR A CA 1
ATOM 709 C C . TYR A 1 89 ? 1.019 8.115 -15.381 1.00 93.12 89 TYR A C 1
ATOM 711 O O . TYR A 1 89 ? 0.654 9.280 -15.220 1.00 93.12 89 TYR A O 1
ATOM 719 N N . PRO A 1 90 ? 2.330 7.783 -15.413 1.00 90.06 90 PRO A N 1
ATOM 720 C CA . PRO A 1 90 ? 3.387 8.772 -15.215 1.00 90.06 90 PRO A CA 1
ATOM 721 C C . PRO A 1 90 ? 3.332 9.941 -16.200 1.00 90.06 90 PRO A C 1
ATOM 723 O O . PRO A 1 90 ? 3.325 11.087 -15.767 1.00 90.06 90 PRO A O 1
ATOM 726 N N . GLU A 1 91 ? 3.172 9.680 -17.503 1.00 91.25 91 GLU A N 1
ATOM 727 C CA . GLU A 1 91 ? 3.056 10.743 -18.515 1.00 91.25 91 GLU A CA 1
ATOM 728 C C . GLU A 1 91 ? 1.862 11.672 -18.241 1.00 91.25 91 GLU A C 1
ATOM 730 O O . GLU A 1 91 ? 1.938 12.891 -18.417 1.00 91.25 91 GLU A O 1
ATOM 735 N N . ARG A 1 92 ? 0.726 11.110 -17.807 1.00 90.44 92 ARG A N 1
ATOM 736 C CA . ARG A 1 92 ? -0.447 11.904 -17.428 1.00 90.44 92 ARG A CA 1
ATOM 737 C C . ARG A 1 92 ? -0.174 12.734 -16.176 1.00 90.44 92 ARG A C 1
ATOM 739 O O . ARG A 1 92 ? -0.582 13.894 -16.135 1.00 90.44 92 ARG A O 1
ATOM 746 N N . MET A 1 93 ? 0.482 12.157 -15.174 1.00 86.06 93 MET A N 1
ATOM 747 C CA . MET A 1 93 ? 0.829 12.847 -13.934 1.00 86.06 93 MET A CA 1
ATOM 748 C C . MET A 1 93 ? 1.776 14.015 -14.181 1.00 86.06 93 MET A C 1
ATOM 750 O O . MET A 1 93 ? 1.511 15.099 -13.669 1.00 86.06 93 MET A O 1
ATOM 754 N N . ASP A 1 94 ? 2.784 13.840 -15.035 1.00 84.56 94 ASP A N 1
ATOM 755 C CA . ASP A 1 94 ? 3.718 14.905 -15.408 1.00 84.56 94 ASP A CA 1
ATOM 756 C C . ASP A 1 94 ? 2.981 16.088 -16.054 1.00 84.56 94 ASP A C 1
ATOM 758 O O . ASP A 1 94 ? 3.178 17.241 -15.662 1.00 84.56 94 ASP A O 1
ATOM 762 N N . ARG A 1 95 ? 2.037 15.815 -16.971 1.00 87.06 95 ARG A N 1
ATOM 763 C CA . ARG A 1 95 ? 1.168 16.854 -17.560 1.00 87.06 95 ARG A CA 1
ATOM 764 C C . ARG A 1 95 ? 0.315 17.564 -16.505 1.00 87.06 95 ARG A C 1
ATOM 766 O O . ARG A 1 95 ? 0.195 18.786 -16.528 1.00 87.06 95 ARG A O 1
ATOM 773 N N . ILE A 1 96 ? -0.265 16.820 -15.562 1.00 82.44 96 ILE A N 1
ATOM 774 C CA . ILE A 1 96 ? -1.081 17.394 -14.480 1.00 82.44 96 ILE A CA 1
ATOM 775 C C . ILE A 1 96 ? -0.224 18.267 -13.552 1.00 82.44 96 ILE A C 1
ATOM 777 O O . ILE A 1 96 ? -0.635 19.372 -13.201 1.00 82.44 96 ILE A O 1
ATOM 781 N N . HIS A 1 97 ? 0.960 17.801 -13.153 1.00 79.69 97 HIS A N 1
ATOM 782 C CA . HIS A 1 97 ? 1.883 18.538 -12.285 1.00 79.69 97 HIS A CA 1
ATOM 783 C C . HIS A 1 97 ? 2.481 19.769 -12.966 1.00 79.69 97 HIS A C 1
ATOM 785 O O . HIS A 1 97 ? 2.789 20.741 -12.277 1.00 79.69 97 HIS A O 1
ATOM 791 N N . ALA A 1 98 ? 2.614 19.766 -14.294 1.00 81.00 98 ALA A N 1
ATOM 792 C CA . ALA A 1 98 ? 3.025 20.947 -15.048 1.00 81.00 98 ALA A CA 1
ATOM 793 C C . ALA A 1 98 ? 1.986 22.079 -14.961 1.00 81.00 98 ALA A C 1
ATOM 795 O O . ALA A 1 98 ? 2.356 23.247 -14.866 1.00 81.00 98 ALA A O 1
ATOM 796 N N . CYS A 1 99 ? 0.693 21.739 -14.939 1.00 81.12 99 CYS A N 1
ATOM 797 C CA . CYS A 1 99 ? -0.396 22.720 -14.918 1.00 81.12 99 CYS A CA 1
ATOM 798 C C . CYS A 1 99 ? -0.929 23.043 -13.509 1.00 81.12 99 CYS A C 1
ATOM 800 O O . CYS A 1 99 ? -1.597 24.062 -13.325 1.00 81.12 99 CYS A O 1
ATOM 802 N N . ARG A 1 100 ? -0.683 22.195 -12.499 1.00 72.00 100 ARG A N 1
ATOM 803 C CA . ARG A 1 100 ? -1.160 22.410 -11.122 1.00 72.00 100 ARG A CA 1
ATOM 804 C C . ARG A 1 100 ? -0.168 23.199 -10.273 1.00 72.00 100 ARG A C 1
ATOM 806 O O . ARG A 1 100 ? 1.025 22.914 -10.245 1.00 72.00 100 ARG A O 1
ATOM 813 N N . LYS A 1 101 ? -0.707 24.120 -9.464 1.00 67.06 101 LYS A N 1
ATOM 814 C CA . LYS A 1 101 ? 0.045 24.768 -8.374 1.00 67.06 101 LYS A CA 1
ATOM 815 C C . LYS A 1 101 ? 0.454 23.758 -7.295 1.00 67.06 101 LYS A C 1
ATOM 817 O O . LYS A 1 101 ? 1.565 23.831 -6.783 1.00 67.06 101 LYS A O 1
ATOM 822 N N . ASP A 1 102 ? -0.422 22.798 -6.985 1.00 65.00 102 ASP A N 1
ATOM 823 C CA . ASP A 1 102 ? -0.107 21.678 -6.095 1.00 65.00 102 ASP A CA 1
ATOM 824 C C . ASP A 1 102 ? 0.393 20.463 -6.891 1.00 65.00 102 ASP A C 1
ATOM 826 O O . ASP A 1 102 ? -0.385 19.710 -7.485 1.00 65.00 102 ASP A O 1
ATOM 830 N N . LYS A 1 103 ? 1.714 20.269 -6.874 1.00 65.94 103 LYS A N 1
ATOM 831 C CA . LYS A 1 103 ? 2.405 19.138 -7.510 1.00 65.94 103 LYS A CA 1
ATOM 832 C C . LYS A 1 103 ? 2.432 17.876 -6.637 1.00 65.94 103 LYS A C 1
ATOM 834 O O . LYS A 1 103 ? 3.100 16.912 -6.983 1.00 65.94 103 LYS A O 1
ATOM 839 N N . ARG A 1 104 ? 1.749 17.869 -5.484 1.00 60.94 104 ARG A N 1
ATOM 840 C CA . ARG A 1 104 ? 1.818 16.763 -4.511 1.00 60.94 104 ARG A CA 1
ATOM 841 C C . ARG A 1 104 ? 0.719 15.706 -4.678 1.00 60.94 104 ARG A C 1
ATOM 843 O O . ARG A 1 104 ? 0.705 14.710 -3.956 1.00 60.94 104 ARG A O 1
ATOM 850 N N . TRP A 1 105 ? -0.215 15.902 -5.608 1.00 55.62 105 TRP A N 1
ATOM 851 C CA . TRP A 1 105 ? -1.259 14.917 -5.908 1.00 55.62 105 TRP A CA 1
ATOM 852 C C . TRP A 1 105 ? -0.665 13.669 -6.586 1.00 55.62 105 TRP A C 1
ATOM 854 O O . TRP A 1 105 ? 0.201 13.806 -7.443 1.00 55.62 105 TRP A O 1
ATOM 864 N N . GLY A 1 106 ? -1.108 12.461 -6.210 1.00 58.84 106 GLY A N 1
ATOM 865 C CA . GLY A 1 106 ? -0.609 11.194 -6.783 1.00 58.84 106 GLY A CA 1
ATOM 866 C C . GLY A 1 106 ? 0.852 10.852 -6.441 1.00 58.84 106 GLY A C 1
ATOM 867 O O . GLY A 1 106 ? 1.480 10.049 -7.133 1.00 58.84 106 GLY A O 1
ATOM 868 N N . CYS A 1 107 ? 1.398 11.466 -5.383 1.00 67.88 107 CYS A N 1
ATOM 869 C CA . CYS A 1 107 ? 2.801 11.338 -4.991 1.00 67.88 107 CYS A CA 1
ATOM 870 C C . CYS A 1 107 ? 3.253 9.904 -4.698 1.00 67.88 107 CYS A C 1
ATOM 872 O O . CYS A 1 107 ? 4.359 9.563 -5.094 1.00 67.88 107 CYS A O 1
ATOM 874 N N . TYR A 1 108 ? 2.462 9.065 -4.015 1.00 79.56 108 TYR A N 1
ATOM 875 C CA . TYR A 1 108 ? 2.949 7.726 -3.649 1.00 79.56 108 TYR A CA 1
ATOM 876 C C . TYR A 1 108 ? 3.193 6.861 -4.883 1.00 79.56 108 TYR A C 1
ATOM 878 O O . TYR A 1 108 ? 4.299 6.351 -5.051 1.00 79.56 108 TYR A O 1
ATOM 886 N N . ALA A 1 109 ? 2.207 6.764 -5.778 1.00 84.69 109 ALA A N 1
ATOM 887 C CA . ALA A 1 109 ? 2.365 6.053 -7.039 1.00 84.69 109 ALA A CA 1
ATOM 888 C C . ALA A 1 109 ? 3.554 6.594 -7.851 1.00 84.69 109 ALA A C 1
ATOM 890 O O . ALA A 1 109 ? 4.395 5.814 -8.284 1.00 84.69 109 ALA A O 1
ATOM 891 N N . MET A 1 110 ? 3.697 7.919 -7.997 1.00 82.81 110 MET A N 1
ATOM 892 C CA . MET A 1 110 ? 4.841 8.487 -8.727 1.00 82.81 110 MET A CA 1
ATOM 893 C C . MET A 1 110 ? 6.185 8.156 -8.073 1.00 82.81 110 MET A C 1
ATOM 895 O O . MET A 1 110 ? 7.112 7.782 -8.781 1.00 82.81 110 MET A O 1
ATOM 899 N N . ARG A 1 111 ? 6.284 8.194 -6.741 1.00 79.88 111 ARG A N 1
ATOM 900 C CA . ARG A 1 111 ? 7.506 7.833 -6.001 1.00 79.88 111 ARG A CA 1
ATOM 901 C C . ARG A 1 111 ? 7.885 6.357 -6.148 1.00 79.88 111 ARG A C 1
ATOM 903 O O . ARG A 1 111 ? 9.067 6.027 -6.110 1.00 79.88 111 ARG A O 1
ATOM 910 N N . MET A 1 112 ? 6.898 5.482 -6.354 1.00 84.88 112 MET A N 1
ATOM 911 C CA . MET A 1 112 ? 7.114 4.060 -6.641 1.00 84.88 112 MET A CA 1
ATOM 912 C C . MET A 1 112 ? 7.440 3.778 -8.116 1.00 84.88 112 MET A C 1
ATOM 914 O O . MET A 1 112 ? 8.060 2.760 -8.419 1.00 84.88 112 MET A O 1
ATOM 918 N N . LEU A 1 113 ? 7.026 4.659 -9.032 1.00 85.75 113 LEU A N 1
ATOM 919 C CA . LEU A 1 113 ? 7.132 4.468 -10.484 1.00 85.75 113 LEU A CA 1
ATOM 920 C C . LEU A 1 113 ? 8.266 5.258 -11.140 1.00 85.75 113 LEU A C 1
ATOM 922 O O . LEU A 1 113 ? 8.654 4.931 -12.265 1.00 85.75 113 LEU A O 1
ATOM 926 N N . ARG A 1 114 ? 8.760 6.315 -10.492 1.00 83.56 114 ARG A N 1
ATOM 927 C CA . ARG A 1 114 ? 9.784 7.222 -11.012 1.00 83.56 114 ARG A CA 1
ATOM 928 C C . ARG A 1 114 ? 10.726 7.647 -9.893 1.00 83.56 114 ARG A C 1
ATOM 930 O O . ARG A 1 114 ? 10.320 8.325 -8.954 1.00 83.56 114 ARG A O 1
ATOM 937 N N . GLN A 1 115 ? 11.991 7.271 -10.031 1.00 77.19 115 GLN A N 1
ATOM 938 C CA . GLN A 1 115 ? 13.094 7.774 -9.215 1.00 77.19 115 GLN A CA 1
ATOM 939 C C . GLN A 1 115 ? 14.300 8.070 -10.088 1.00 77.19 115 GLN A C 1
ATOM 941 O O . GLN A 1 115 ? 14.388 7.581 -11.211 1.00 77.19 115 GLN A O 1
ATOM 946 N N . THR A 1 116 ? 15.225 8.851 -9.548 1.00 74.69 116 THR A N 1
ATOM 947 C CA . THR A 1 116 ? 16.469 9.217 -10.214 1.00 74.69 116 THR A CA 1
ATOM 948 C C . THR A 1 116 ? 17.635 8.511 -9.534 1.00 74.69 116 THR A C 1
ATOM 950 O O . THR A 1 116 ? 17.759 8.568 -8.309 1.00 74.69 116 THR A O 1
ATOM 953 N N . ASP A 1 117 ? 18.485 7.843 -10.310 1.00 74.81 117 ASP A N 1
ATOM 954 C CA . ASP A 1 117 ? 19.699 7.199 -9.805 1.00 74.81 117 ASP A CA 1
ATOM 955 C C . ASP A 1 117 ? 20.810 8.222 -9.472 1.00 74.81 117 ASP A C 1
ATOM 957 O O . ASP A 1 117 ? 20.543 9.410 -9.273 1.00 74.81 117 ASP A O 1
ATOM 961 N N . LEU A 1 118 ? 22.044 7.758 -9.244 1.00 67.94 118 LEU A N 1
ATOM 962 C CA . LEU A 1 118 ? 23.189 8.632 -8.934 1.00 67.94 118 LEU A CA 1
ATOM 963 C C . LEU A 1 118 ? 23.656 9.449 -10.147 1.00 67.94 118 LEU A C 1
ATOM 965 O O . LEU A 1 118 ? 24.216 10.527 -9.976 1.00 67.94 118 LEU A O 1
ATOM 969 N N . GLU A 1 119 ? 23.393 8.961 -11.355 1.00 75.62 119 GLU A N 1
ATOM 970 C CA . GLU A 1 119 ? 23.821 9.565 -12.619 1.00 75.62 119 GLU A CA 1
ATOM 971 C C . GLU A 1 119 ? 22.786 10.565 -13.155 1.00 75.62 119 GLU A C 1
ATOM 973 O O . GLU A 1 119 ? 22.952 11.135 -14.232 1.00 75.62 119 GLU A O 1
ATOM 978 N N . GLY A 1 120 ? 21.700 10.794 -12.411 1.00 73.75 120 GLY A N 1
ATOM 979 C CA . GLY A 1 120 ? 20.621 11.677 -12.837 1.00 73.75 120 GLY A CA 1
ATOM 980 C C . GLY A 1 120 ? 19.619 11.005 -13.778 1.00 73.75 120 GLY A C 1
ATOM 981 O O . GLY A 1 120 ? 18.715 11.674 -14.283 1.00 73.75 120 GLY A O 1
ATOM 982 N N . LYS A 1 121 ? 19.720 9.692 -14.006 1.00 79.19 121 LYS A N 1
ATOM 983 C CA . LYS A 1 121 ? 18.829 8.967 -14.908 1.00 79.19 121 LYS A CA 1
ATOM 984 C C . LYS A 1 121 ? 17.585 8.485 -14.173 1.00 79.19 121 LYS A C 1
ATOM 986 O O . LYS A 1 121 ? 17.627 7.925 -13.079 1.00 79.19 121 LYS A O 1
ATOM 991 N N . THR A 1 122 ? 16.434 8.709 -14.801 1.00 81.75 122 THR A N 1
ATOM 992 C CA . THR A 1 122 ? 15.149 8.244 -14.279 1.00 81.75 122 THR A CA 1
ATOM 993 C C . THR A 1 122 ? 14.959 6.752 -14.550 1.00 81.75 122 THR A C 1
ATOM 995 O O . THR A 1 122 ? 15.143 6.287 -15.676 1.00 81.75 122 THR A O 1
ATOM 998 N N . PHE A 1 123 ? 14.528 6.000 -13.541 1.00 83.19 123 PHE A N 1
ATOM 999 C CA . PHE A 1 123 ? 14.151 4.593 -13.658 1.00 83.19 123 PHE A CA 1
ATOM 1000 C C . PHE A 1 123 ? 12.815 4.313 -12.956 1.00 83.19 123 PHE A C 1
ATOM 1002 O O . PHE A 1 123 ? 12.297 5.159 -12.226 1.00 83.19 123 PHE A O 1
ATOM 1009 N N . ASN A 1 124 ? 12.249 3.125 -13.208 1.00 87.88 124 ASN A N 1
ATOM 1010 C CA . ASN A 1 124 ? 11.028 2.631 -12.571 1.00 87.88 124 ASN A CA 1
ATOM 1011 C C . ASN A 1 124 ? 11.368 1.588 -11.492 1.00 87.88 124 ASN A C 1
ATOM 1013 O O . ASN A 1 124 ? 11.684 0.440 -11.828 1.00 87.88 124 ASN A O 1
ATOM 1017 N N . PRO A 1 125 ? 11.313 1.960 -10.206 1.00 84.44 125 PRO A N 1
ATOM 1018 C CA . PRO A 1 125 ? 11.695 1.056 -9.133 1.00 84.44 125 PRO A CA 1
ATOM 1019 C C . PRO A 1 125 ? 10.743 -0.137 -8.957 1.00 84.44 125 PRO A C 1
ATOM 1021 O O . PRO A 1 125 ? 11.200 -1.269 -8.789 1.00 84.44 125 PRO A O 1
ATOM 1024 N N . LEU A 1 126 ? 9.427 0.078 -9.072 1.00 87.75 126 LEU A N 1
ATOM 1025 C CA . LEU A 1 126 ? 8.435 -0.998 -8.993 1.00 87.75 126 LEU A CA 1
ATOM 1026 C C . LEU A 1 126 ? 8.650 -2.056 -10.088 1.00 87.75 126 LEU A C 1
ATOM 1028 O O . LEU A 1 126 ? 8.581 -3.256 -9.824 1.00 87.75 126 LEU A O 1
ATOM 1032 N N . GLU A 1 127 ? 8.983 -1.627 -11.309 1.00 90.06 127 GLU A N 1
ATOM 1033 C CA . GLU A 1 127 ? 9.324 -2.544 -12.402 1.00 90.06 127 GLU A CA 1
ATOM 1034 C C . GLU A 1 127 ? 10.584 -3.369 -12.091 1.00 90.06 127 GLU A C 1
ATOM 1036 O O . GLU A 1 127 ? 10.628 -4.565 -12.388 1.00 90.06 127 GLU A O 1
ATOM 1041 N N . LYS A 1 128 ? 11.605 -2.763 -11.470 1.00 86.06 128 LYS A N 1
ATOM 1042 C CA . LYS A 1 128 ? 12.827 -3.472 -11.053 1.00 86.06 128 LYS A CA 1
ATOM 1043 C C . LYS A 1 128 ? 12.532 -4.524 -9.986 1.00 86.06 128 LYS A C 1
ATOM 1045 O O . LYS A 1 128 ? 13.033 -5.642 -10.106 1.00 86.06 128 LYS A O 1
ATOM 1050 N N . ILE A 1 129 ? 11.684 -4.207 -9.003 1.00 83.31 129 ILE A N 1
ATOM 1051 C CA . ILE A 1 129 ? 11.226 -5.168 -7.988 1.00 83.31 129 ILE A CA 1
ATOM 1052 C C . ILE A 1 129 ? 10.524 -6.353 -8.636 1.00 83.31 129 ILE A C 1
ATOM 1054 O O . ILE A 1 129 ? 10.882 -7.492 -8.347 1.00 83.31 129 ILE A O 1
ATOM 1058 N N . ILE A 1 130 ? 9.569 -6.098 -9.532 1.00 86.38 130 ILE A N 1
ATOM 1059 C CA . ILE A 1 130 ? 8.818 -7.160 -10.208 1.00 86.38 130 ILE A CA 1
ATOM 1060 C C . ILE A 1 130 ? 9.762 -8.048 -11.022 1.00 86.38 130 ILE A C 1
ATOM 1062 O O . ILE A 1 130 ? 9.739 -9.264 -10.858 1.00 86.38 130 ILE A O 1
ATOM 1066 N N . LYS A 1 131 ? 10.661 -7.463 -11.829 1.00 85.69 131 LYS A N 1
ATOM 1067 C CA . LYS A 1 131 ? 11.656 -8.226 -12.611 1.00 85.69 131 LYS A CA 1
ATOM 1068 C C . LYS A 1 131 ? 12.523 -9.111 -11.721 1.00 85.69 131 LYS A C 1
ATOM 1070 O O . LYS A 1 131 ? 12.744 -10.279 -12.034 1.00 85.69 131 LYS A O 1
ATOM 1075 N N . LYS A 1 132 ? 12.995 -8.565 -10.600 1.00 80.31 132 LYS A N 1
ATOM 1076 C CA . LYS A 1 132 ? 13.807 -9.306 -9.638 1.00 80.31 132 LYS A CA 1
ATOM 1077 C C . LYS A 1 132 ? 13.012 -10.422 -8.966 1.00 80.31 132 LYS A C 1
ATOM 1079 O O . LYS A 1 132 ? 13.532 -11.521 -8.825 1.00 80.31 132 LYS A O 1
ATOM 1084 N N . MET A 1 133 ? 11.762 -10.164 -8.589 1.00 80.38 133 MET A N 1
ATOM 1085 C CA . MET A 1 133 ? 10.884 -11.157 -7.973 1.00 80.38 133 MET A CA 1
ATOM 1086 C C . MET A 1 133 ? 10.603 -12.318 -8.926 1.00 80.38 133 MET A C 1
ATOM 1088 O O . MET A 1 133 ? 10.703 -13.471 -8.513 1.00 80.38 133 MET A O 1
ATOM 1092 N N . SER A 1 134 ? 10.352 -12.037 -10.207 1.00 79.62 134 SER A N 1
ATOM 1093 C CA . SER A 1 134 ? 10.182 -13.070 -11.232 1.00 79.62 134 SER A CA 1
ATOM 1094 C C . SER A 1 134 ? 11.449 -13.904 -11.438 1.00 79.62 134 SER A C 1
ATOM 1096 O O . SER A 1 134 ? 11.362 -15.122 -11.552 1.00 79.62 134 SER A O 1
ATOM 1098 N N . ALA A 1 135 ? 12.627 -13.271 -11.460 1.00 76.75 135 ALA A N 1
ATOM 1099 C CA . ALA A 1 135 ? 13.898 -13.946 -11.734 1.00 76.75 135 ALA A CA 1
ATOM 1100 C C . ALA A 1 135 ? 14.490 -14.687 -10.521 1.00 76.75 135 ALA A C 1
ATOM 1102 O O . ALA A 1 135 ? 15.243 -15.645 -10.681 1.00 76.75 135 ALA A O 1
ATOM 1103 N N . ALA A 1 136 ? 14.189 -14.235 -9.302 1.00 71.12 136 ALA A N 1
ATOM 1104 C CA . ALA A 1 136 ? 14.936 -14.599 -8.102 1.00 71.12 136 ALA A CA 1
ATOM 1105 C C . ALA A 1 136 ? 14.033 -15.087 -6.954 1.00 71.12 136 ALA A C 1
ATOM 1107 O O . ALA A 1 136 ? 14.363 -14.895 -5.782 1.00 71.12 136 ALA A O 1
ATOM 1108 N N . ARG A 1 137 ? 12.933 -15.787 -7.283 1.00 69.62 137 ARG A N 1
ATOM 1109 C CA . ARG A 1 137 ? 11.913 -16.304 -6.339 1.00 69.62 137 ARG A CA 1
ATOM 1110 C C . ARG A 1 137 ? 12.481 -17.052 -5.125 1.00 69.62 137 ARG A C 1
ATOM 1112 O O . ARG A 1 137 ? 11.863 -17.050 -4.065 1.00 69.62 137 ARG A O 1
ATOM 1119 N N . ARG A 1 138 ? 13.682 -17.640 -5.236 1.00 65.88 138 ARG A N 1
ATOM 1120 C CA . ARG A 1 138 ? 14.402 -18.304 -4.129 1.00 65.88 138 ARG A CA 1
ATOM 1121 C C . ARG A 1 138 ? 14.671 -17.376 -2.931 1.00 65.88 138 ARG A C 1
ATOM 1123 O O . ARG A 1 138 ? 14.723 -17.852 -1.798 1.00 65.88 138 ARG A O 1
ATOM 1130 N N . TYR A 1 139 ? 14.870 -16.078 -3.157 1.00 64.00 139 TYR A N 1
ATOM 1131 C CA . TYR A 1 139 ? 15.237 -15.130 -2.105 1.00 64.00 139 TYR A CA 1
ATOM 1132 C C . TYR A 1 139 ? 13.991 -14.500 -1.481 1.00 64.00 139 TYR A C 1
ATOM 1134 O O . TYR A 1 139 ? 13.145 -13.947 -2.179 1.00 64.00 139 TYR A O 1
ATOM 1142 N N . LYS A 1 140 ? 13.888 -14.578 -0.148 1.00 58.62 140 LYS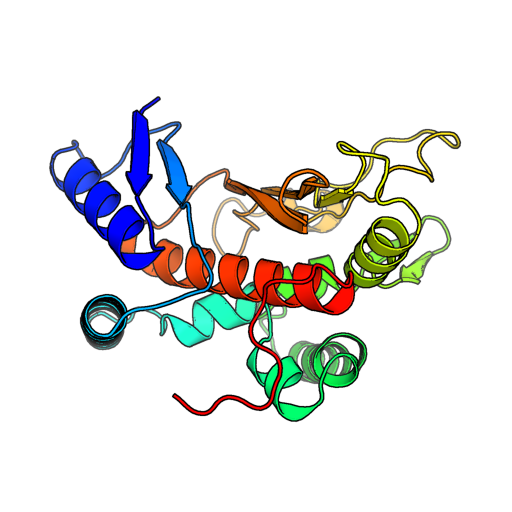 A N 1
ATOM 1143 C CA . LYS A 1 140 ? 12.706 -14.147 0.622 1.00 58.62 140 LYS A CA 1
ATOM 1144 C C . LYS A 1 140 ? 12.771 -12.701 1.139 1.00 58.62 140 LYS A C 1
ATOM 1146 O O . LYS A 1 140 ? 11.750 -12.193 1.590 1.00 58.62 140 LYS A O 1
ATOM 1151 N N . ALA A 1 141 ? 13.944 -12.063 1.124 1.00 57.44 141 ALA A N 1
ATOM 1152 C CA . ALA A 1 141 ? 14.225 -10.839 1.891 1.00 57.44 141 ALA A CA 1
ATOM 1153 C C . ALA A 1 141 ? 14.882 -9.717 1.063 1.00 57.44 141 ALA A C 1
ATOM 1155 O O . ALA A 1 141 ? 15.714 -8.986 1.579 1.00 57.44 141 ALA A O 1
ATOM 1156 N N . CYS A 1 142 ? 14.580 -9.608 -0.234 1.00 55.22 142 CYS A N 1
ATOM 1157 C CA . CYS A 1 142 ? 15.293 -8.676 -1.117 1.00 55.22 142 CYS A CA 1
ATOM 1158 C C . CYS A 1 142 ? 14.386 -7.730 -1.922 1.00 55.22 142 CYS A C 1
ATOM 1160 O O . CYS A 1 142 ? 14.857 -7.149 -2.907 1.00 55.22 142 CYS A O 1
ATOM 1162 N N . TYR A 1 143 ? 13.119 -7.573 -1.523 1.00 59.19 143 TYR A N 1
ATOM 1163 C CA . TYR A 1 143 ? 12.141 -6.718 -2.203 1.00 59.19 143 TYR A CA 1
ATOM 1164 C C . TYR A 1 143 ? 11.522 -5.736 -1.207 1.00 59.19 143 TYR A C 1
ATOM 1166 O O . TYR A 1 143 ? 10.570 -6.065 -0.510 1.00 59.19 143 TYR A O 1
ATOM 1174 N N . GLU A 1 144 ? 12.054 -4.527 -1.114 1.00 54.34 144 GLU A N 1
ATOM 1175 C CA . GLU A 1 144 ? 11.560 -3.508 -0.198 1.00 54.34 144 GLU A CA 1
ATOM 1176 C C . GLU A 1 144 ? 11.257 -2.176 -0.905 1.00 54.34 144 GLU A C 1
ATOM 1178 O O . GLU A 1 144 ? 11.849 -1.807 -1.906 1.00 54.34 144 GLU A O 1
ATOM 1183 N N . LEU A 1 145 ? 10.297 -1.407 -0.411 1.00 54.94 145 LEU A N 1
ATOM 1184 C CA . LEU A 1 145 ? 10.079 -0.016 -0.806 1.00 54.94 145 LEU A CA 1
ATOM 1185 C C . LEU A 1 145 ? 10.430 0.846 0.422 1.00 54.94 145 LEU A C 1
ATOM 1187 O O . LEU A 1 145 ? 9.540 1.137 1.210 1.00 54.94 145 LEU A O 1
ATOM 1191 N N . VAL A 1 146 ? 11.717 1.155 0.645 1.00 49.12 146 VAL A N 1
ATOM 1192 C CA . VAL A 1 146 ? 12.317 1.792 1.853 1.00 49.12 146 VAL A CA 1
ATOM 1193 C C . VAL A 1 146 ? 12.774 3.227 1.534 1.00 49.12 146 VAL A C 1
ATOM 1195 O O . VAL A 1 146 ? 13.164 3.458 0.393 1.00 49.12 146 VAL A O 1
ATOM 1198 N N . PRO A 1 147 ? 12.794 4.194 2.484 1.00 36.25 147 PRO A N 1
ATOM 1199 C CA . PRO A 1 147 ? 13.379 5.536 2.309 1.00 36.25 147 PRO A CA 1
ATOM 1200 C C . PRO A 1 147 ? 14.772 5.533 1.653 1.00 36.25 147 PRO A C 1
ATOM 1202 O O . PRO A 1 147 ? 15.607 4.693 1.961 1.00 36.25 147 PRO A O 1
ATOM 1205 N N . GLY A 1 148 ? 15.048 6.508 0.783 1.00 37.91 148 GLY A N 1
ATOM 1206 C CA . GLY A 1 148 ? 16.362 6.668 0.143 1.00 37.91 148 GLY A CA 1
ATOM 1207 C C . GLY A 1 148 ? 17.365 7.360 1.072 1.00 37.91 148 GLY A C 1
ATOM 1208 O O . GLY A 1 148 ? 16.959 8.023 2.022 1.00 37.91 148 GLY A O 1
ATOM 1209 N N . ARG A 1 149 ? 18.686 7.315 0.864 1.00 47.91 149 ARG A N 1
ATOM 1210 C CA . ARG A 1 149 ? 19.565 6.340 0.186 1.00 47.91 149 ARG A CA 1
ATOM 1211 C C . ARG A 1 149 ? 20.576 5.874 1.259 1.00 47.91 149 ARG A C 1
ATOM 1213 O O . ARG A 1 149 ? 21.160 6.768 1.878 1.00 47.91 149 ARG A O 1
ATOM 1220 N N . PRO A 1 150 ? 20.887 4.579 1.446 1.00 37.06 150 PRO A N 1
ATOM 1221 C CA . PRO A 1 150 ? 22.163 4.178 2.026 1.00 37.06 150 PRO A CA 1
ATOM 1222 C C . PRO A 1 150 ? 23.150 3.769 0.921 1.00 37.06 150 PRO A C 1
ATOM 1224 O O . PRO A 1 150 ? 22.829 3.015 0.007 1.00 37.06 150 PRO A O 1
ATOM 1227 N N . PHE A 1 151 ? 24.356 4.326 1.010 1.00 38.12 151 PHE A N 1
ATOM 1228 C CA . PHE A 1 151 ? 25.541 3.970 0.231 1.00 38.12 151 PHE A CA 1
ATOM 1229 C C . PHE A 1 151 ? 25.945 2.504 0.451 1.00 38.12 151 PHE A C 1
ATOM 1231 O O . PHE A 1 151 ? 26.0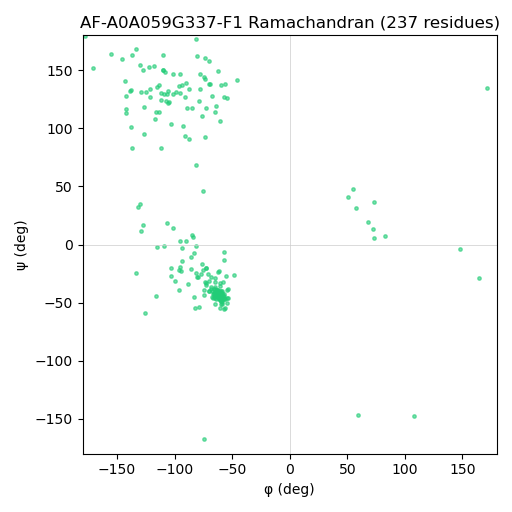06 2.073 1.600 1.00 38.12 151 PHE A O 1
ATOM 1238 N N . LEU A 1 152 ? 26.296 1.806 -0.637 1.00 33.66 152 LEU A N 1
ATOM 1239 C CA . LEU A 1 152 ? 27.524 1.014 -0.856 1.00 33.66 152 LEU A CA 1
ATOM 1240 C C . LEU A 1 152 ? 27.364 0.223 -2.169 1.00 33.66 152 LEU A C 1
ATOM 1242 O O . LEU A 1 152 ? 26.317 -0.380 -2.397 1.00 33.66 152 LEU A O 1
ATOM 1246 N N . ASP A 1 153 ? 28.395 0.218 -3.021 1.00 37.56 153 ASP A N 1
ATOM 1247 C CA . ASP A 1 153 ? 28.397 -0.386 -4.372 1.00 37.56 153 ASP A CA 1
ATOM 1248 C C . ASP A 1 153 ? 28.038 -1.891 -4.406 1.00 37.56 153 ASP A C 1
ATOM 1250 O O . ASP A 1 153 ? 27.694 -2.434 -5.454 1.00 37.56 153 ASP A O 1
ATOM 1254 N N . GLU A 1 154 ? 28.023 -2.569 -3.256 1.00 37.50 154 GLU A N 1
ATOM 1255 C CA . GLU A 1 154 ? 27.604 -3.972 -3.121 1.00 37.50 154 GLU A CA 1
ATOM 1256 C C . GLU A 1 154 ? 26.082 -4.165 -2.935 1.00 37.50 154 GLU A C 1
ATOM 1258 O O . GLU A 1 154 ? 25.570 -5.281 -3.052 1.00 37.50 154 GLU A O 1
ATOM 1263 N N . VAL A 1 155 ? 25.326 -3.086 -2.697 1.00 36.47 155 VAL A N 1
ATOM 1264 C CA . VAL A 1 155 ? 23.888 -3.112 -2.359 1.00 36.47 155 VAL A CA 1
ATOM 1265 C C . VAL A 1 155 ? 22.988 -2.914 -3.592 1.00 36.47 155 VAL A C 1
ATOM 1267 O O . VAL A 1 155 ? 21.767 -2.995 -3.504 1.00 36.47 155 VAL A O 1
ATOM 1270 N N . ALA A 1 156 ? 23.556 -2.814 -4.800 1.00 37.88 156 ALA A N 1
ATOM 1271 C CA . ALA A 1 156 ? 22.810 -2.795 -6.071 1.00 37.88 156 ALA A CA 1
ATOM 1272 C C . ALA A 1 156 ? 21.905 -4.038 -6.300 1.00 37.88 156 ALA A C 1
ATOM 1274 O O . 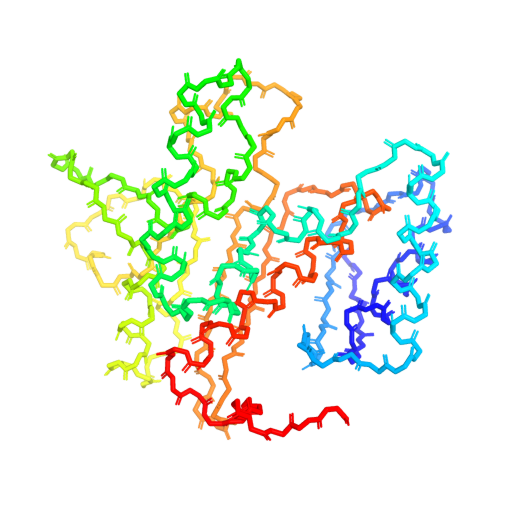ALA A 1 156 ? 21.107 -4.083 -7.239 1.00 37.88 156 ALA A O 1
ATOM 1275 N N . ASN A 1 157 ? 21.999 -5.038 -5.415 1.00 36.03 157 ASN A N 1
ATOM 1276 C CA . ASN A 1 157 ? 21.153 -6.222 -5.345 1.00 36.03 157 ASN A CA 1
ATOM 1277 C C . ASN A 1 157 ? 20.073 -6.176 -4.250 1.00 36.03 157 ASN A C 1
ATOM 1279 O O . ASN A 1 157 ? 19.466 -7.216 -3.989 1.00 36.03 157 ASN A O 1
ATOM 1283 N N . THR A 1 158 ? 19.756 -5.037 -3.632 1.00 37.53 158 THR A N 1
ATOM 1284 C CA . THR A 1 158 ? 18.549 -4.858 -2.805 1.00 37.53 158 THR A CA 1
ATOM 1285 C C . THR A 1 158 ? 17.573 -3.973 -3.577 1.00 37.53 158 THR A C 1
ATOM 1287 O O . THR A 1 158 ? 17.920 -2.937 -4.129 1.00 37.53 158 THR A O 1
ATOM 1290 N N . ALA A 1 159 ? 16.358 -4.471 -3.802 1.00 41.34 159 ALA A N 1
ATOM 1291 C CA . ALA A 1 159 ? 15.381 -3.716 -4.568 1.00 41.34 159 ALA A CA 1
ATOM 1292 C C . ALA A 1 159 ? 14.659 -2.837 -3.556 1.00 41.34 159 ALA A C 1
ATOM 1294 O O . ALA A 1 159 ? 13.739 -3.345 -2.939 1.00 41.34 159 ALA A O 1
ATOM 1295 N N . GLU A 1 160 ? 15.163 -1.621 -3.329 1.00 49.16 160 GLU A N 1
ATOM 1296 C CA . GLU A 1 160 ? 14.698 -0.643 -2.332 1.00 49.16 160 GLU A CA 1
ATOM 1297 C C . GLU A 1 160 ? 14.109 0.604 -3.020 1.00 49.16 160 GLU A C 1
ATOM 1299 O O . GLU A 1 160 ? 14.663 1.077 -4.013 1.00 49.16 160 GLU A O 1
ATOM 1304 N N . VAL A 1 161 ? 12.978 1.139 -2.532 1.00 48.69 161 VAL A N 1
ATOM 1305 C CA . VAL A 1 161 ? 12.258 2.272 -3.168 1.00 48.69 161 VAL A CA 1
ATOM 1306 C C . VAL A 1 161 ? 11.653 3.259 -2.166 1.00 48.69 161 VAL A C 1
ATOM 1308 O O . VAL A 1 161 ? 10.667 2.975 -1.490 1.00 48.69 161 VAL A O 1
ATOM 1311 N N . ALA A 1 162 ? 12.182 4.479 -2.158 1.00 57.06 162 ALA A N 1
ATOM 1312 C CA . ALA A 1 162 ? 11.772 5.552 -1.253 1.00 57.06 162 ALA A CA 1
ATOM 1313 C C . ALA A 1 162 ? 10.357 6.100 -1.479 1.00 57.06 162 ALA A C 1
ATOM 1315 O O . ALA A 1 162 ? 10.034 6.599 -2.557 1.00 57.06 162 ALA A O 1
ATOM 1316 N N . THR A 1 163 ? 9.546 6.142 -0.419 1.00 58.44 163 THR A N 1
ATOM 1317 C CA . THR A 1 163 ? 8.3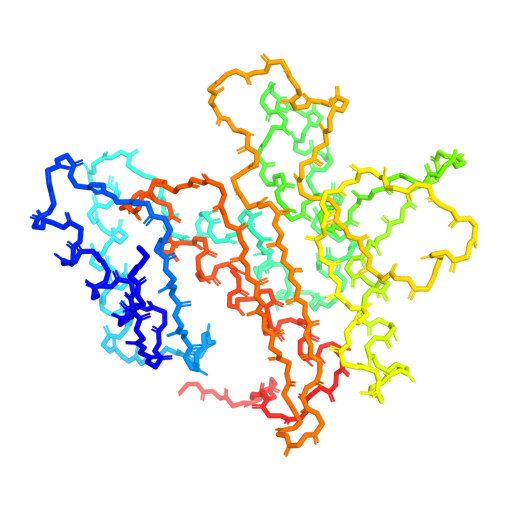48 6.995 -0.361 1.00 58.44 163 THR A CA 1
ATOM 1318 C C . THR A 1 163 ? 8.598 8.322 0.347 1.00 58.44 163 THR A C 1
ATOM 1320 O O . THR A 1 163 ? 7.860 9.255 0.063 1.00 58.44 163 THR A O 1
ATOM 1323 N N . TYR A 1 164 ? 9.617 8.457 1.206 1.00 62.12 164 TYR A N 1
ATOM 1324 C CA . TYR A 1 164 ? 10.085 9.724 1.795 1.00 62.12 164 TYR A CA 1
ATOM 1325 C C . TYR A 1 164 ? 11.404 10.149 1.144 1.00 62.12 164 TYR A C 1
ATOM 1327 O O . TYR A 1 164 ? 12.320 9.336 1.039 1.00 62.12 164 TYR A O 1
ATOM 1335 N N . ASP A 1 165 ? 11.503 11.412 0.732 1.00 64.44 165 ASP A N 1
ATOM 1336 C CA . ASP A 1 165 ? 12.712 11.989 0.142 1.00 64.44 165 ASP A CA 1
ATOM 1337 C C . ASP A 1 165 ? 13.226 13.122 1.048 1.00 64.44 165 ASP A C 1
ATOM 1339 O O . ASP A 1 165 ? 12.617 14.197 1.091 1.00 64.44 165 ASP A O 1
ATOM 1343 N N . PRO A 1 166 ? 14.350 12.930 1.770 1.00 58.72 166 PRO A N 1
ATOM 1344 C CA . PRO A 1 166 ? 14.930 13.965 2.624 1.00 58.72 166 PRO A CA 1
ATOM 1345 C C . PRO A 1 166 ? 15.231 15.280 1.890 1.00 58.72 166 PRO A C 1
ATOM 1347 O O . PRO A 1 166 ? 15.218 16.345 2.513 1.00 58.72 166 PRO A O 1
ATOM 1350 N N . ALA A 1 167 ? 15.487 15.249 0.578 1.00 62.22 167 ALA A N 1
ATOM 1351 C CA . ALA A 1 167 ? 15.752 16.452 -0.202 1.00 62.22 167 ALA A CA 1
ATOM 1352 C C . ALA A 1 167 ? 14.502 17.338 -0.326 1.00 62.22 167 ALA A C 1
ATOM 1354 O O . ALA A 1 167 ? 14.612 18.567 -0.249 1.00 62.22 167 ALA A O 1
ATOM 1355 N N . THR A 1 168 ? 13.314 16.736 -0.453 1.00 64.44 168 THR A N 1
ATOM 1356 C CA . THR A 1 168 ? 12.050 17.463 -0.663 1.00 64.44 168 THR A CA 1
ATOM 1357 C C . THR A 1 168 ? 11.182 17.570 0.589 1.00 64.44 168 THR A C 1
ATOM 1359 O O . THR A 1 168 ? 10.427 18.534 0.733 1.00 64.44 168 THR A O 1
ATOM 1362 N N . ASP A 1 169 ? 11.301 16.622 1.519 1.00 66.06 169 ASP A N 1
ATOM 1363 C CA . ASP A 1 169 ? 10.329 16.399 2.593 1.00 66.06 169 ASP A CA 1
ATOM 1364 C C . ASP A 1 169 ? 10.843 16.812 3.989 1.00 66.06 169 ASP A C 1
ATOM 1366 O O . ASP A 1 169 ? 10.103 16.716 4.965 1.00 66.06 169 ASP A O 1
ATOM 1370 N N . ARG A 1 170 ? 12.088 17.304 4.117 1.00 63.91 170 ARG A N 1
ATOM 1371 C CA . ARG A 1 170 ? 12.700 17.677 5.419 1.00 63.91 170 ARG A CA 1
ATOM 1372 C C . ARG A 1 170 ? 12.157 18.951 6.073 1.00 63.91 170 ARG A C 1
ATOM 1374 O O . ARG A 1 170 ? 12.390 19.177 7.252 1.00 63.91 170 ARG A O 1
ATOM 1381 N N . LYS A 1 171 ? 11.526 19.835 5.297 1.00 62.56 171 LYS A N 1
ATOM 1382 C CA . LYS A 1 171 ? 11.104 21.178 5.747 1.00 62.56 171 LYS A CA 1
ATOM 1383 C C . LYS A 1 171 ? 9.642 21.282 6.212 1.00 62.56 171 LYS A C 1
ATOM 1385 O O . LYS A 1 171 ? 9.394 22.050 7.137 1.00 62.56 171 LYS A O 1
ATOM 1390 N N . PRO A 1 172 ? 8.654 20.623 5.575 1.00 62.31 172 PRO A N 1
ATOM 1391 C CA . PRO A 1 172 ? 7.262 20.750 6.000 1.00 62.31 172 PRO A CA 1
ATOM 1392 C C . PRO A 1 172 ? 7.032 20.064 7.354 1.00 62.31 172 PRO A C 1
ATOM 1394 O O . PRO A 1 172 ? 7.495 18.948 7.549 1.00 62.31 172 PRO A O 1
ATOM 1397 N N . TYR A 1 173 ? 6.258 20.689 8.247 1.00 54.75 173 TYR A N 1
ATOM 1398 C CA . TYR A 1 173 ? 5.785 20.064 9.496 1.00 54.75 173 TYR A CA 1
ATOM 1399 C C . TYR A 1 173 ? 4.387 19.432 9.358 1.00 54.75 173 TYR A C 1
ATOM 1401 O O . TYR A 1 173 ? 4.027 18.537 10.115 1.00 54.75 173 TYR A O 1
ATOM 1409 N N . TYR A 1 174 ? 3.595 19.887 8.381 1.00 51.53 174 TYR A N 1
ATOM 1410 C CA . TYR A 1 174 ? 2.207 19.472 8.154 1.00 51.53 174 TYR A CA 1
ATOM 1411 C C . TYR A 1 174 ? 1.877 19.451 6.648 1.00 51.53 174 TYR A C 1
ATOM 1413 O O . TYR A 1 174 ? 2.554 20.098 5.842 1.00 51.53 174 TYR A O 1
ATOM 1421 N N . GLY A 1 175 ? 0.832 18.713 6.260 1.00 59.69 175 GLY A N 1
ATOM 1422 C CA . GLY A 1 175 ? 0.328 18.617 4.884 1.00 59.69 175 GLY A CA 1
ATOM 1423 C C . GLY A 1 175 ? 0.626 17.272 4.210 1.00 59.69 175 GLY A C 1
ATOM 1424 O O . GLY A 1 175 ? 0.670 16.235 4.862 1.00 59.69 175 GLY A O 1
ATOM 1425 N N . ASN A 1 176 ? 0.828 17.285 2.888 1.00 58.84 176 ASN A N 1
ATOM 1426 C CA . ASN A 1 176 ? 1.030 16.094 2.043 1.00 58.84 176 ASN A CA 1
ATOM 1427 C C . ASN A 1 176 ? 2.433 15.458 2.188 1.00 58.84 176 ASN A C 1
ATOM 1429 O O . ASN A 1 176 ? 3.088 15.179 1.183 1.00 58.84 176 ASN A O 1
ATOM 1433 N N . LEU A 1 177 ? 2.928 15.274 3.414 1.00 65.75 177 LEU A N 1
ATOM 1434 C CA . LEU A 1 177 ? 4.118 14.457 3.646 1.00 65.75 177 LEU A CA 1
ATOM 1435 C C . LEU A 1 177 ? 3.759 12.974 3.490 1.00 65.75 177 LEU A C 1
ATOM 1437 O O . LEU A 1 177 ? 2.693 12.561 3.954 1.00 65.75 177 LEU A O 1
ATOM 1441 N N . PRO A 1 178 ? 4.646 12.151 2.915 1.00 70.81 178 PRO A N 1
ATOM 1442 C CA . PRO A 1 178 ? 4.416 10.720 2.834 1.00 70.81 178 PRO A CA 1
ATOM 1443 C C . PRO A 1 178 ? 4.374 10.135 4.254 1.00 70.81 178 PRO A C 1
ATOM 1445 O O . PRO A 1 178 ? 5.301 10.279 5.055 1.00 70.81 178 PRO A O 1
ATOM 1448 N N . CYS A 1 179 ? 3.233 9.550 4.597 1.00 81.50 179 CYS A N 1
ATOM 1449 C CA . CYS A 1 179 ? 3.007 8.814 5.832 1.00 81.50 179 CYS A CA 1
ATOM 1450 C C . CYS A 1 179 ? 3.379 7.341 5.678 1.00 81.50 179 CYS A C 1
ATOM 1452 O O . CYS A 1 179 ? 3.875 6.767 6.641 1.00 81.50 179 CYS A O 1
ATOM 1454 N N . LEU A 1 180 ? 3.166 6.755 4.490 1.00 84.25 180 LEU A N 1
ATOM 1455 C CA . LEU A 1 180 ? 3.724 5.448 4.136 1.00 84.25 180 LEU A CA 1
ATOM 1456 C C . LEU A 1 180 ? 5.240 5.610 4.098 1.00 84.25 180 LEU A C 1
ATOM 1458 O O . LEU A 1 180 ? 5.732 6.368 3.263 1.00 84.25 180 LEU A O 1
ATOM 1462 N N . SER A 1 181 ? 5.958 4.960 5.008 1.00 77.81 181 SER A N 1
ATOM 1463 C CA . SER A 1 181 ? 7.418 5.023 5.104 1.00 77.81 181 SER A CA 1
ATOM 1464 C C . SER A 1 181 ? 8.091 3.810 4.477 1.00 77.81 181 SER A C 1
ATOM 1466 O O . SER A 1 181 ? 9.191 3.944 3.958 1.00 77.81 181 SER A O 1
ATOM 1468 N N . LEU A 1 182 ? 7.440 2.649 4.517 1.00 79.44 182 LEU A N 1
ATOM 1469 C CA . LEU A 1 182 ? 7.985 1.396 4.010 1.00 79.44 182 LEU A CA 1
ATOM 1470 C C . LEU A 1 182 ? 6.880 0.561 3.368 1.00 79.44 182 LEU A C 1
ATOM 1472 O O . LEU A 1 182 ? 5.796 0.462 3.937 1.00 79.44 182 LEU A O 1
ATOM 1476 N N . ALA A 1 183 ? 7.167 -0.102 2.253 1.00 84.94 183 ALA A N 1
ATOM 1477 C CA . ALA A 1 183 ? 6.344 -1.189 1.727 1.00 84.94 183 ALA A CA 1
ATOM 1478 C C . ALA A 1 183 ? 7.226 -2.346 1.221 1.00 84.94 183 ALA A C 1
ATOM 1480 O O . ALA A 1 183 ? 7.804 -2.284 0.151 1.00 84.94 183 ALA A O 1
ATOM 1481 N N . SER A 1 184 ? 7.364 -3.416 1.996 1.00 84.69 184 SER A N 1
ATOM 1482 C CA . SER A 1 184 ? 8.219 -4.566 1.688 1.00 84.69 184 SER A CA 1
ATOM 1483 C C . SER A 1 184 ? 7.419 -5.743 1.145 1.00 84.69 184 SER A C 1
ATOM 1485 O O . SER A 1 184 ? 6.430 -6.157 1.751 1.00 84.69 184 SER A O 1
ATOM 1487 N N . PHE A 1 185 ? 7.854 -6.294 0.011 1.00 86.31 185 PHE A N 1
ATOM 1488 C CA . PHE A 1 185 ? 7.260 -7.469 -0.611 1.00 86.31 185 PHE A CA 1
ATOM 1489 C C . PHE A 1 185 ? 8.081 -8.723 -0.328 1.00 86.31 185 PHE A C 1
ATOM 1491 O O . PHE A 1 185 ? 9.307 -8.703 -0.259 1.00 86.31 185 PHE A O 1
ATOM 1498 N N . LYS A 1 186 ? 7.412 -9.867 -0.211 1.00 85.25 186 LYS A N 1
ATOM 1499 C CA . LYS A 1 186 ? 8.082 -11.166 -0.067 1.00 85.25 186 LYS A CA 1
ATOM 1500 C C . LYS A 1 186 ? 7.367 -12.200 -0.912 1.00 85.25 186 LYS A C 1
ATOM 1502 O O . LYS A 1 186 ? 6.148 -12.304 -0.828 1.00 85.25 186 LYS A O 1
ATOM 1507 N N . TYR A 1 187 ? 8.118 -12.978 -1.685 1.00 83.00 187 TYR A N 1
ATOM 1508 C CA . TYR A 1 187 ? 7.562 -14.135 -2.377 1.00 83.00 187 TYR A CA 1
ATOM 1509 C C . TYR A 1 187 ? 7.568 -15.345 -1.435 1.00 83.00 187 TYR A C 1
ATOM 1511 O O . TYR A 1 187 ? 8.619 -15.794 -0.969 1.00 83.00 187 TYR A O 1
ATOM 1519 N N . ASP A 1 188 ? 6.385 -15.860 -1.125 1.00 83.94 188 ASP A N 1
ATOM 1520 C CA . ASP A 1 188 ? 6.180 -17.071 -0.346 1.00 83.94 188 ASP A CA 1
ATOM 1521 C C . ASP A 1 188 ? 6.106 -18.277 -1.286 1.00 83.94 188 ASP A C 1
ATOM 1523 O O . ASP A 1 188 ? 5.040 -18.629 -1.788 1.00 83.94 188 ASP A O 1
ATOM 1527 N N . ASN A 1 189 ? 7.247 -18.935 -1.502 1.00 78.44 189 ASN A N 1
ATOM 1528 C CA . ASN A 1 189 ? 7.322 -20.131 -2.349 1.00 78.44 189 ASN A CA 1
ATOM 1529 C C . ASN A 1 189 ? 6.466 -21.300 -1.846 1.00 78.44 189 ASN A C 1
ATOM 1531 O O . ASN A 1 189 ? 6.139 -22.176 -2.633 1.00 78.44 189 ASN A O 1
ATOM 1535 N N . THR A 1 190 ? 6.123 -21.343 -0.554 1.00 81.50 190 THR A N 1
ATOM 1536 C CA . THR A 1 190 ? 5.328 -22.453 -0.000 1.00 81.50 190 THR A CA 1
ATOM 1537 C C . THR A 1 190 ? 3.851 -22.330 -0.352 1.00 81.50 190 THR A C 1
ATOM 1539 O O . THR A 1 190 ? 3.149 -23.334 -0.407 1.00 81.50 190 THR A O 1
ATOM 1542 N N . LYS A 1 191 ? 3.389 -21.100 -0.603 1.00 81.88 191 LYS A N 1
ATOM 1543 C CA . LYS A 1 191 ? 1.997 -20.791 -0.948 1.00 81.88 191 LYS A CA 1
ATOM 1544 C C . LYS A 1 191 ? 1.828 -20.232 -2.359 1.00 81.88 191 LYS A C 1
ATOM 1546 O O . LYS A 1 191 ? 0.706 -19.932 -2.737 1.00 81.88 191 LYS A O 1
ATOM 1551 N N . SER A 1 192 ? 2.922 -20.043 -3.099 1.00 82.88 192 SER A N 1
ATOM 1552 C CA . SER A 1 192 ? 2.953 -19.316 -4.377 1.00 82.88 192 SER A CA 1
ATOM 1553 C C . SER A 1 192 ? 2.290 -17.934 -4.299 1.00 82.88 192 SER A C 1
ATOM 1555 O O . SER A 1 192 ? 1.576 -17.518 -5.201 1.00 82.88 192 SER A O 1
ATOM 1557 N N . GLN A 1 193 ? 2.530 -17.207 -3.206 1.00 86.00 193 GLN A N 1
ATOM 1558 C CA . GLN A 1 193 ? 1.881 -15.924 -2.911 1.00 86.00 193 GLN A CA 1
ATOM 1559 C C . GLN A 1 193 ? 2.899 -14.804 -2.722 1.00 86.00 193 GLN A C 1
ATOM 1561 O O . GLN A 1 193 ? 4.014 -15.036 -2.259 1.00 86.00 193 GLN A O 1
ATOM 1566 N N . VAL A 1 194 ? 2.495 -13.563 -2.998 1.00 87.50 194 VAL A N 1
ATOM 1567 C CA . VAL A 1 194 ? 3.245 -12.378 -2.563 1.00 87.50 194 VAL A CA 1
ATOM 1568 C C . VAL A 1 194 ? 2.648 -11.862 -1.261 1.00 87.50 194 VAL A C 1
ATOM 1570 O O . VAL A 1 194 ? 1.434 -11.778 -1.102 1.00 87.50 194 VAL A O 1
ATOM 1573 N N . ARG A 1 195 ? 3.515 -11.509 -0.318 1.00 90.12 195 ARG A N 1
ATOM 1574 C CA . ARG A 1 195 ? 3.170 -10.868 0.952 1.00 90.12 195 ARG A CA 1
ATOM 1575 C C . ARG A 1 195 ? 3.629 -9.421 0.927 1.00 90.12 195 ARG A C 1
ATOM 1577 O O . ARG A 1 195 ? 4.659 -9.132 0.324 1.00 90.12 195 ARG A O 1
ATOM 1584 N N . LEU A 1 196 ? 2.905 -8.553 1.624 1.00 91.44 196 LEU A N 1
ATOM 1585 C CA . LEU A 1 196 ? 3.231 -7.139 1.785 1.00 91.44 196 LEU A CA 1
ATOM 1586 C C . LEU A 1 196 ? 3.292 -6.789 3.272 1.00 91.44 196 LEU A C 1
ATOM 1588 O O . LEU A 1 196 ? 2.371 -7.102 4.020 1.00 91.44 196 LEU A O 1
ATOM 1592 N N . ASN A 1 197 ? 4.362 -6.119 3.682 1.00 91.88 197 ASN A N 1
ATOM 1593 C CA . ASN A 1 197 ? 4.431 -5.390 4.941 1.00 91.88 197 ASN A CA 1
ATOM 1594 C C . ASN A 1 197 ? 4.496 -3.896 4.625 1.00 91.88 197 ASN A C 1
ATOM 1596 O O . ASN A 1 197 ? 5.385 -3.482 3.888 1.00 91.88 197 ASN A O 1
ATOM 1600 N N . ALA A 1 198 ? 3.579 -3.101 5.166 1.00 91.00 198 ALA A N 1
ATOM 1601 C CA . ALA A 1 198 ? 3.568 -1.659 4.981 1.00 91.00 198 ALA A CA 1
ATOM 1602 C C . ALA A 1 198 ? 3.648 -0.950 6.334 1.00 91.00 198 ALA A C 1
ATOM 1604 O O . ALA A 1 198 ? 2.819 -1.187 7.211 1.00 91.00 198 ALA A O 1
ATOM 1605 N N . THR A 1 199 ? 4.613 -0.045 6.479 1.00 89.38 199 THR A N 1
ATOM 1606 C CA . THR A 1 199 ? 4.778 0.767 7.685 1.00 89.38 199 THR A CA 1
ATOM 1607 C C . THR A 1 199 ? 4.332 2.185 7.398 1.00 89.38 199 THR A C 1
ATOM 1609 O O . THR A 1 199 ? 4.782 2.811 6.435 1.00 89.38 199 THR A O 1
ATOM 1612 N N . TYR A 1 200 ? 3.480 2.714 8.270 1.00 88.56 200 TYR A N 1
ATOM 1613 C CA . TYR A 1 200 ? 3.125 4.122 8.279 1.00 88.56 200 TYR A CA 1
ATOM 1614 C C . TYR A 1 200 ? 3.599 4.765 9.572 1.00 88.56 200 TYR A C 1
ATOM 1616 O O . TYR A 1 200 ? 3.381 4.231 10.654 1.00 88.56 200 TYR A O 1
ATOM 1624 N N . ARG A 1 201 ? 4.201 5.950 9.466 1.00 85.31 201 ARG A N 1
ATOM 1625 C CA . ARG A 1 201 ? 4.639 6.730 10.638 1.00 85.31 201 ARG A CA 1
ATOM 1626 C C . ARG A 1 201 ? 3.489 7.437 11.366 1.00 85.31 201 ARG A C 1
ATOM 1628 O O . ARG A 1 201 ? 3.677 7.942 12.462 1.00 85.31 201 ARG A O 1
ATOM 1635 N N . SER A 1 202 ? 2.337 7.567 10.710 1.00 85.06 202 SER A N 1
ATOM 1636 C CA . SER A 1 202 ? 1.107 8.155 11.252 1.00 85.06 202 SER A CA 1
ATOM 1637 C C . SER A 1 202 ? -0.044 7.923 10.272 1.00 85.06 202 SER A C 1
ATOM 1639 O O . SER A 1 202 ? 0.176 7.859 9.059 1.00 85.06 202 SER A O 1
ATOM 1641 N N . HIS A 1 203 ? -1.274 7.844 10.776 1.00 85.75 203 HIS A N 1
ATOM 1642 C CA . HIS A 1 203 ? -2.473 7.705 9.961 1.00 85.75 203 HIS A CA 1
ATOM 1643 C C . HIS A 1 203 ? -3.610 8.593 10.460 1.00 85.75 203 HIS A C 1
ATOM 1645 O O . HIS A 1 203 ? -3.988 8.547 11.625 1.00 85.75 203 HIS A O 1
ATOM 1651 N N . TYR A 1 204 ? -4.247 9.305 9.528 1.00 88.81 204 TYR A N 1
ATOM 1652 C CA . TYR A 1 204 ? -5.618 9.772 9.718 1.00 88.81 204 TYR A CA 1
ATOM 1653 C C . TYR A 1 204 ? -6.554 8.573 9.572 1.00 88.81 204 TYR A C 1
ATOM 1655 O O . TYR A 1 204 ? -6.906 8.187 8.449 1.00 88.81 204 TYR A O 1
ATOM 1663 N N . TYR A 1 205 ? -6.860 7.929 10.703 1.00 93.19 205 TYR A N 1
ATOM 1664 C CA . TYR A 1 205 ? -7.465 6.600 10.713 1.00 93.19 205 TYR A CA 1
ATOM 1665 C C . TYR A 1 205 ? -8.787 6.556 9.936 1.00 93.19 205 TYR A C 1
ATOM 1667 O O . TYR A 1 205 ? -8.890 5.835 8.940 1.00 93.19 205 TYR A O 1
ATOM 1675 N N . MET A 1 206 ? -9.734 7.419 10.311 1.00 91.38 206 MET A N 1
ATOM 1676 C CA . MET A 1 206 ? -11.038 7.519 9.653 1.00 91.38 206 MET A CA 1
ATOM 1677 C C . MET A 1 206 ? -10.954 8.061 8.224 1.00 91.38 206 MET A C 1
ATOM 1679 O O . MET A 1 206 ? -11.572 7.516 7.319 1.00 91.38 206 MET A O 1
ATOM 1683 N N . GLN A 1 207 ? -10.178 9.124 7.999 1.00 90.69 207 GLN A N 1
ATOM 1684 C CA . GLN A 1 207 ? -10.236 9.876 6.742 1.00 90.69 207 GLN A CA 1
ATOM 1685 C C . GLN A 1 207 ? -9.467 9.225 5.588 1.00 90.69 207 GLN A C 1
ATOM 1687 O O . GLN A 1 207 ? -9.766 9.501 4.428 1.00 90.69 207 GLN A O 1
ATOM 1692 N N . ARG A 1 208 ? -8.410 8.449 5.870 1.00 90.50 208 ARG A N 1
ATOM 1693 C CA . ARG A 1 208 ? -7.477 7.984 4.824 1.00 90.50 208 ARG A CA 1
ATOM 1694 C C . ARG A 1 208 ? -7.130 6.506 4.888 1.00 90.50 208 ARG A C 1
ATOM 1696 O O . ARG A 1 208 ? -6.720 5.954 3.872 1.00 90.50 208 ARG A O 1
ATOM 1703 N N . THR A 1 209 ? -7.240 5.860 6.045 1.00 94.62 209 THR A N 1
ATOM 1704 C CA . THR A 1 209 ? -6.622 4.535 6.231 1.00 94.62 209 THR A CA 1
ATOM 1705 C C . THR A 1 209 ? -7.318 3.452 5.429 1.00 94.62 209 THR A C 1
ATOM 1707 O O . THR A 1 209 ? -6.624 2.672 4.791 1.00 94.62 209 THR A O 1
ATOM 1710 N N . LEU A 1 210 ? -8.652 3.464 5.347 1.00 97.00 210 LEU A N 1
ATOM 1711 C CA . LEU A 1 210 ? -9.382 2.499 4.523 1.00 97.00 210 LEU A CA 1
ATOM 1712 C C . LEU A 1 210 ? -8.972 2.589 3.042 1.00 97.00 210 LEU A C 1
ATOM 1714 O O . LEU A 1 210 ? -8.588 1.589 2.442 1.00 97.00 210 LEU A O 1
ATOM 1718 N N . GLY A 1 211 ? -8.940 3.800 2.475 1.00 95.44 211 GLY A N 1
ATOM 1719 C CA . GLY A 1 211 ? -8.468 4.018 1.103 1.00 95.44 211 GLY A CA 1
ATOM 1720 C C . GLY A 1 211 ? -6.996 3.647 0.902 1.00 95.44 211 GLY A C 1
ATOM 1721 O O . GLY A 1 211 ? -6.649 3.037 -0.105 1.00 95.44 211 GLY A O 1
ATOM 1722 N N . ASN A 1 212 ? -6.128 3.948 1.870 1.00 94.50 212 ASN A N 1
ATOM 1723 C CA . ASN A 1 212 ? -4.716 3.566 1.814 1.00 94.50 212 ASN A CA 1
ATOM 1724 C C . ASN A 1 212 ? -4.533 2.040 1.817 1.00 94.50 212 ASN A C 1
ATOM 1726 O O . ASN A 1 212 ? -3.781 1.526 0.994 1.00 94.50 212 ASN A O 1
ATOM 1730 N N . LEU A 1 213 ? -5.245 1.319 2.690 1.00 96.88 213 LEU A N 1
ATOM 1731 C CA . LEU A 1 213 ? -5.216 -0.145 2.750 1.00 96.88 213 LEU A CA 1
ATOM 1732 C C . LEU A 1 213 ? -5.723 -0.760 1.441 1.00 96.88 213 LEU A C 1
ATOM 1734 O O . LEU A 1 213 ? -5.063 -1.637 0.892 1.00 96.88 213 LEU A O 1
ATOM 1738 N N . ILE A 1 214 ? -6.829 -0.251 0.886 1.00 97.44 214 ILE A N 1
ATOM 1739 C CA . ILE A 1 214 ? -7.347 -0.680 -0.426 1.00 97.44 214 ILE A CA 1
ATOM 1740 C C . ILE A 1 214 ? -6.321 -0.412 -1.535 1.00 97.44 214 ILE A C 1
ATOM 1742 O O . ILE A 1 214 ? -6.097 -1.255 -2.402 1.00 97.44 214 ILE A O 1
ATOM 1746 N N . GLY A 1 215 ? -5.655 0.742 -1.503 1.00 95.69 215 GLY A N 1
ATOM 1747 C CA . GLY A 1 215 ? -4.561 1.073 -2.413 1.00 95.69 215 GLY A CA 1
ATOM 1748 C C . GLY A 1 215 ? -3.388 0.091 -2.326 1.00 95.69 215 GLY A C 1
ATOM 1749 O O . GLY A 1 215 ? -2.870 -0.340 -3.356 1.00 95.69 215 GLY A O 1
ATOM 1750 N N . LEU A 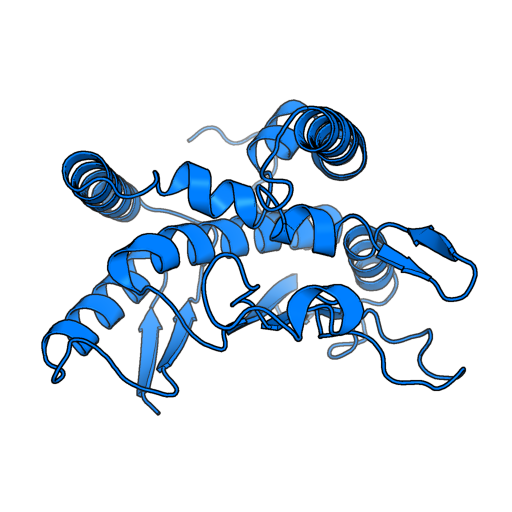1 216 ? -3.003 -0.314 -1.113 1.00 95.81 216 LEU A N 1
ATOM 1751 C CA . LEU A 1 216 ? -1.966 -1.325 -0.883 1.00 95.81 216 LEU A CA 1
ATOM 1752 C C . LEU A 1 216 ? -2.402 -2.722 -1.341 1.00 95.81 216 LEU A C 1
ATOM 1754 O O . LEU A 1 216 ? -1.596 -3.436 -1.931 1.00 95.81 216 LEU A O 1
ATOM 1758 N N . GLY A 1 217 ? -3.669 -3.095 -1.139 1.00 96.38 217 GLY A N 1
ATOM 1759 C CA . GLY A 1 217 ? -4.245 -4.329 -1.680 1.00 96.38 217 GLY A CA 1
ATOM 1760 C C . GLY A 1 217 ? -4.177 -4.369 -3.209 1.00 96.38 217 GLY A C 1
ATOM 1761 O O . GLY A 1 217 ? -3.721 -5.351 -3.791 1.00 96.38 217 GLY A O 1
ATOM 1762 N N . ARG A 1 218 ? -4.516 -3.258 -3.876 1.00 96.50 218 ARG A N 1
ATOM 1763 C CA . ARG A 1 218 ? -4.395 -3.106 -5.340 1.00 96.50 218 ARG A CA 1
ATOM 1764 C C . ARG A 1 218 ? -2.944 -3.185 -5.822 1.00 96.50 218 ARG A C 1
ATOM 1766 O O . ARG A 1 218 ? -2.674 -3.828 -6.835 1.00 96.50 218 ARG A O 1
ATOM 1773 N N . LEU A 1 219 ? -2.014 -2.560 -5.099 1.00 94.81 219 LEU A N 1
ATOM 1774 C CA . LEU A 1 219 ? -0.581 -2.665 -5.379 1.00 94.81 219 LEU A CA 1
ATOM 1775 C C . LEU A 1 219 ? -0.094 -4.114 -5.245 1.00 94.81 219 LEU A C 1
ATOM 1777 O O . LEU A 1 219 ? 0.609 -4.605 -6.125 1.00 94.81 219 LEU A O 1
ATOM 1781 N N . LEU A 1 220 ? -0.483 -4.804 -4.170 1.00 94.06 220 LEU A N 1
ATOM 1782 C CA . LEU A 1 220 ? -0.139 -6.205 -3.946 1.00 94.06 220 LEU A CA 1
ATOM 1783 C C . LEU A 1 220 ? -0.699 -7.103 -5.052 1.00 94.06 220 LEU A C 1
ATOM 1785 O O . LEU A 1 220 ? 0.037 -7.935 -5.578 1.00 94.06 220 LEU A O 1
ATOM 1789 N N . TYR A 1 221 ? -1.956 -6.888 -5.450 1.00 94.50 221 TYR A N 1
ATOM 1790 C CA . TYR A 1 221 ? -2.577 -7.573 -6.583 1.00 94.50 221 TYR A CA 1
ATOM 1791 C C . TYR A 1 221 ? -1.748 -7.415 -7.862 1.00 94.50 221 TYR A C 1
ATOM 1793 O O . TYR A 1 221 ? -1.404 -8.401 -8.514 1.00 94.50 221 TYR A O 1
ATOM 1801 N N . PHE A 1 222 ? -1.376 -6.178 -8.197 1.00 94.81 222 PHE A N 1
ATOM 1802 C CA . PHE A 1 222 ? -0.543 -5.893 -9.360 1.00 94.81 222 PHE A CA 1
ATOM 1803 C C . PHE A 1 222 ? 0.818 -6.589 -9.278 1.00 94.81 222 PHE A C 1
ATOM 1805 O O . PHE A 1 222 ? 1.197 -7.292 -10.209 1.00 94.81 222 PHE A O 1
ATOM 1812 N N . VAL A 1 223 ? 1.545 -6.443 -8.167 1.00 91.50 223 VAL A N 1
ATOM 1813 C CA . VAL A 1 223 ? 2.878 -7.045 -8.008 1.00 91.50 223 VAL A CA 1
ATOM 1814 C C . VAL A 1 223 ? 2.812 -8.562 -8.119 1.00 91.50 223 VAL A C 1
ATOM 1816 O O . VAL A 1 223 ? 3.602 -9.142 -8.856 1.00 91.50 223 VAL A O 1
ATOM 1819 N N . ALA A 1 224 ? 1.864 -9.204 -7.437 1.00 90.19 224 ALA A N 1
ATOM 1820 C CA . ALA A 1 224 ? 1.685 -10.650 -7.499 1.00 90.19 224 ALA A CA 1
ATOM 1821 C C . ALA A 1 224 ? 1.393 -11.129 -8.926 1.00 90.19 224 ALA A C 1
ATOM 1823 O O . ALA A 1 224 ? 2.045 -12.057 -9.407 1.00 90.19 224 ALA A O 1
ATOM 1824 N N . ARG A 1 225 ? 0.485 -10.449 -9.634 1.00 90.75 225 ARG A N 1
ATOM 1825 C CA . ARG A 1 225 ? 0.130 -10.786 -11.015 1.00 90.75 225 ARG A CA 1
ATOM 1826 C C . ARG A 1 225 ? 1.304 -10.610 -11.975 1.00 90.75 225 ARG A C 1
ATOM 1828 O O . ARG A 1 225 ? 1.598 -11.503 -12.761 1.00 90.75 225 ARG A O 1
ATOM 1835 N N . GLU A 1 226 ? 2.010 -9.487 -11.897 1.00 90.88 226 GLU A N 1
ATOM 1836 C CA . GLU A 1 226 ? 3.125 -9.186 -12.799 1.00 90.88 226 GLU A CA 1
ATOM 1837 C C . GLU A 1 226 ? 4.406 -9.972 -12.466 1.00 90.88 226 GLU A C 1
ATOM 1839 O O . GLU A 1 226 ? 5.253 -10.163 -13.343 1.00 90.88 226 GLU A O 1
ATOM 1844 N N . ALA A 1 227 ? 4.541 -10.451 -11.223 1.00 86.25 227 ALA A N 1
ATOM 1845 C CA . ALA A 1 227 ? 5.603 -11.361 -10.797 1.00 86.25 227 ALA A CA 1
ATOM 1846 C C . ALA A 1 227 ? 5.305 -12.840 -11.116 1.00 86.25 227 ALA A C 1
ATOM 1848 O O . ALA A 1 227 ? 6.185 -13.691 -10.948 1.00 86.25 227 ALA A O 1
ATOM 1849 N N . GLY A 1 228 ? 4.090 -13.157 -11.583 1.00 82.94 228 GLY A N 1
ATOM 1850 C CA . GLY A 1 228 ? 3.646 -14.510 -11.928 1.00 82.94 228 GLY A CA 1
ATOM 1851 C C . GLY A 1 228 ? 3.390 -15.408 -10.714 1.00 82.94 228 GLY A C 1
ATOM 1852 O O . GLY A 1 228 ? 3.763 -16.580 -10.746 1.00 82.94 228 GLY A O 1
ATOM 1853 N N . ALA A 1 229 ? 2.855 -14.852 -9.625 1.00 75.06 229 ALA A N 1
ATOM 1854 C CA . ALA A 1 229 ? 2.345 -15.633 -8.502 1.00 75.06 229 ALA A CA 1
ATOM 1855 C C . ALA A 1 229 ? 0.980 -16.235 -8.891 1.00 75.06 229 ALA A C 1
ATOM 1857 O O . ALA A 1 229 ? 0.009 -15.497 -9.069 1.00 75.06 229 ALA A O 1
ATOM 1858 N N . ASP A 1 230 ? 0.921 -17.557 -9.063 1.00 57.44 230 ASP A N 1
ATOM 1859 C CA . ASP A 1 230 ? -0.304 -18.281 -9.418 1.00 57.44 230 ASP A CA 1
ATOM 1860 C C . ASP A 1 230 ? -1.255 -18.327 -8.212 1.00 57.44 230 ASP A C 1
ATOM 1862 O O . ASP A 1 230 ? -0.918 -18.878 -7.164 1.00 57.44 230 ASP A O 1
ATOM 1866 N N . GLY A 1 231 ? -2.439 -17.723 -8.348 1.00 51.81 231 GLY A N 1
ATOM 1867 C CA . GLY A 1 231 ? -3.447 -17.658 -7.281 1.00 51.81 231 GLY A CA 1
ATOM 1868 C C . GLY A 1 231 ? -4.314 -16.397 -7.272 1.00 51.81 231 GLY A C 1
ATOM 1869 O O . GLY A 1 231 ? -5.231 -16.303 -6.465 1.00 51.81 231 GLY A O 1
ATOM 1870 N N . LEU A 1 232 ? -4.051 -15.427 -8.152 1.00 47.66 232 LEU A N 1
ATOM 1871 C CA . LEU A 1 232 ? -4.969 -14.313 -8.391 1.00 47.66 232 LEU A CA 1
ATOM 1872 C C . LEU A 1 232 ? -5.896 -14.643 -9.565 1.00 47.66 232 LEU A C 1
ATOM 1874 O O . LEU A 1 232 ? -5.393 -15.141 -10.575 1.00 47.66 232 LEU A O 1
ATOM 1878 N N . PRO A 1 233 ? -7.206 -14.339 -9.481 1.00 39.22 233 PRO A N 1
ATOM 1879 C CA . PRO A 1 233 ? -8.138 -14.636 -10.560 1.00 39.22 233 PRO A CA 1
ATOM 1880 C C . PRO A 1 233 ? -7.637 -14.025 -11.873 1.00 39.22 233 PRO A C 1
ATOM 1882 O O . PRO A 1 233 ? -7.300 -12.831 -11.962 1.00 39.22 233 PRO A O 1
ATOM 1885 N N . HIS A 1 234 ? -7.527 -14.879 -12.891 1.00 38.81 234 HIS A N 1
ATOM 1886 C CA . HIS A 1 234 ? -7.170 -14.464 -14.238 1.00 38.81 234 HIS A CA 1
ATOM 1887 C C . HIS A 1 234 ? -8.254 -13.514 -14.768 1.00 38.81 234 HIS A C 1
ATOM 1889 O O . HIS A 1 234 ? -9.424 -13.606 -14.410 1.00 38.81 234 HIS A O 1
ATOM 1895 N N . ARG A 1 235 ? -7.867 -12.563 -15.632 1.00 41.62 235 ARG A N 1
ATOM 1896 C CA . ARG A 1 235 ? -8.864 -11.772 -16.375 1.00 41.62 235 ARG A CA 1
ATOM 1897 C C . ARG A 1 235 ? -9.678 -12.758 -17.213 1.00 41.62 235 ARG A C 1
ATOM 1899 O O . ARG A 1 235 ? -9.140 -13.268 -18.190 1.00 41.62 235 ARG A O 1
ATOM 1906 N N . GLY A 1 236 ? -10.915 -13.020 -16.818 1.00 40.75 236 GLY A N 1
ATOM 1907 C CA . GLY A 1 236 ? -11.768 -13.994 -17.489 1.00 40.75 236 GLY A CA 1
ATOM 1908 C C . GLY A 1 236 ? -12.979 -14.418 -16.672 1.00 40.75 236 GLY A C 1
ATOM 1909 O O . GLY A 1 236 ? -14.013 -14.673 -17.275 1.00 40.75 236 GLY A O 1
ATOM 1910 N N . ASP A 1 237 ? -12.891 -14.401 -15.342 1.00 27.61 237 ASP A N 1
ATOM 1911 C CA . ASP A 1 237 ? -14.040 -14.751 -14.508 1.00 27.61 237 ASP A CA 1
ATOM 1912 C C . ASP A 1 237 ? -14.877 -13.494 -14.207 1.00 27.61 237 ASP A C 1
ATOM 1914 O O . ASP A 1 237 ? -14.344 -12.526 -13.645 1.00 27.61 237 ASP A O 1
ATOM 1918 N N . PRO A 1 238 ? -16.151 -13.443 -14.643 1.00 29.89 238 PRO A N 1
ATOM 1919 C CA . PRO A 1 238 ? -17.065 -12.381 -14.248 1.00 29.89 238 PRO A CA 1
ATOM 1920 C C . PRO A 1 238 ? -17.445 -12.532 -12.760 1.00 29.89 238 PRO A C 1
ATOM 1922 O O . PRO A 1 238 ? -17.301 -13.629 -12.216 1.00 29.89 238 PRO A O 1
ATOM 1925 N N . PRO A 1 239 ? -17.887 -11.441 -12.101 1.00 39.62 239 PRO A N 1
ATOM 1926 C CA . PRO A 1 239 ? -18.407 -11.493 -10.734 1.00 39.62 239 PRO A CA 1
ATOM 1927 C C . PRO A 1 239 ? -19.615 -12.427 -10.598 1.00 39.62 239 PRO A C 1
ATOM 1929 O O . PRO A 1 239 ? -20.375 -12.563 -11.587 1.00 39.62 239 PRO A O 1
#

Nearest PDB structures (foldseek):
  4dq1-assembly1_B  TM=5.364E-01  e=2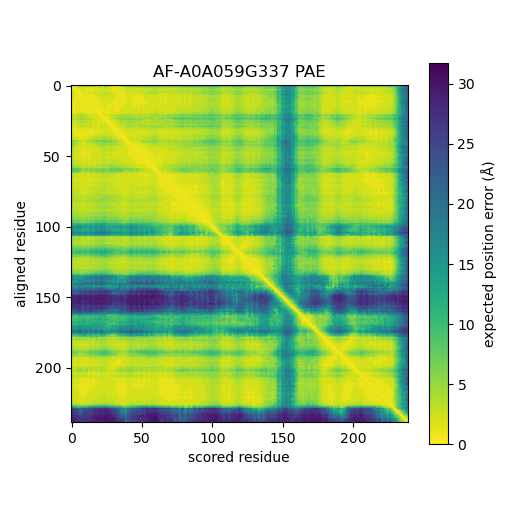.763E-03  Staphylococcus aureus subsp. aureus Mu50
  3v8h-assembly2_C  TM=6.427E-01  e=4.182E-02  Burkholderia thailandensis E264
  3v8h-assembly2_B  TM=3.854E-01  e=1.373E-01  Burkholderia thailandensis E264